Protein AF-A0A323UI68-F1 (afdb_mo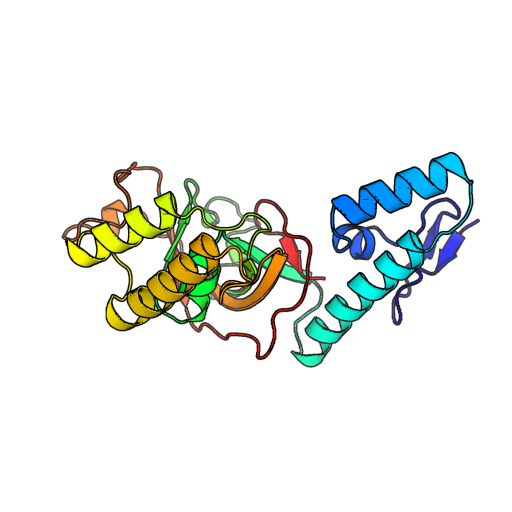nomer_lite)

pLDDT: mean 89.84, std 11.41, range [41.34, 98.44]

Organism: Rhodopseudomonas palustris (NCBI:txid1076)

Radius of gyration: 19.79 Å; chains: 1; bounding box: 48×35×57 Å

Sequence (228 aa):
MSHQCPIAGCSAAVPAEVFMCARHWRMVPKPLQAAVYESFRSTGRLSDNHREAVRVVEAAEAGRTALDLLAGMKALTIWQPWASLVMIGAKPYEFRRWRFADRPHLAKLIGQRIVVHAGARPARPAELLDILERIDQGESALDRAIARPFLEELLAARLRKETGPAPLAAALGTAVLGEPRNCLDLFVDTVADSTRIDEHMYAWPLTDVQAFPEPIPAAGAQGFWNFT

InterPro domains:
  IPR015947 PUA-like superfamily [SSF88697] (72-227)

Foldseek 3Di:
DWDFAPAPPGRDIGRPPDNHDPLLLQFQAPVLNVVQVVVCVVPVDGDPSSVVSNVLSNLLVVLCVVVVHDFFAKEDEDEPPVLVLVQQVQDFWDKDLAFQCVDVVRVVLAQPKHWYWYAQDQDDLVNLVVQLVCLVVQLEPTDSVRPNVQSVQSSVCVVVVHDGPGDHQWGFWMFRKHGKDQPCVVPVPGNYPDPDSPSRMIIIGTHPTGTDPDTRHGHDDPDMTTSD

Structure (mmCIF, N/CA/C/O backbone):
data_AF-A0A323UI68-F1
#
_entry.id   AF-A0A323UI68-F1
#
loop_
_atom_site.group_PDB
_atom_site.id
_atom_site.type_symbol
_atom_site.label_atom_id
_atom_site.label_alt_id
_atom_site.label_comp_id
_atom_site.label_asym_id
_atom_site.label_entity_id
_atom_site.label_seq_id
_atom_site.pdbx_PDB_ins_code
_atom_site.Cartn_x
_atom_site.Cartn_y
_atom_site.Cartn_z
_atom_site.occupancy
_atom_site.B_iso_or_equiv
_atom_site.auth_seq_id
_atom_site.auth_comp_id
_atom_site.auth_asym_id
_atom_site.auth_atom_id
_atom_site.pdbx_PDB_model_num
ATOM 1 N N . MET A 1 1 ? 11.515 -5.567 -35.904 1.00 79.50 1 MET A N 1
ATOM 2 C CA . MET A 1 1 ? 12.380 -6.457 -35.093 1.00 79.50 1 MET A CA 1
ATOM 3 C C . MET A 1 1 ? 11.870 -6.427 -33.658 1.00 79.50 1 MET A C 1
ATOM 5 O O . MET A 1 1 ? 11.258 -5.432 -33.291 1.00 79.50 1 MET A O 1
ATOM 9 N N . SER A 1 2 ? 12.060 -7.491 -32.880 1.00 92.12 2 SER A N 1
ATOM 10 C CA . SER A 1 2 ? 11.630 -7.587 -31.474 1.00 92.12 2 SER A CA 1
ATOM 11 C C . SER A 1 2 ? 12.799 -8.003 -30.586 1.00 92.12 2 SER A C 1
ATOM 13 O O . SER A 1 2 ? 13.708 -8.681 -31.063 1.00 92.12 2 SER A O 1
ATOM 15 N N . HIS A 1 3 ? 12.757 -7.647 -29.305 1.00 91.56 3 HIS A N 1
ATOM 16 C CA . HIS A 1 3 ? 13.701 -8.119 -28.292 1.00 91.56 3 HIS A CA 1
ATOM 17 C C . HIS A 1 3 ? 12.965 -8.738 -27.095 1.00 91.56 3 HIS A C 1
ATOM 19 O O . HIS A 1 3 ? 11.742 -8.669 -27.001 1.00 91.56 3 HIS A O 1
ATOM 25 N N . GLN A 1 4 ? 13.699 -9.390 -26.194 1.00 95.44 4 GLN A N 1
ATOM 26 C CA . GLN A 1 4 ? 13.143 -9.928 -24.949 1.00 95.44 4 GLN A CA 1
ATOM 27 C C . GLN A 1 4 ? 13.083 -8.842 -23.876 1.00 95.44 4 GLN A C 1
ATOM 29 O O . GLN A 1 4 ? 13.966 -7.986 -23.805 1.00 95.44 4 GLN A O 1
ATOM 34 N N . CYS A 1 5 ? 12.052 -8.874 -23.035 1.00 94.31 5 CYS A N 1
ATOM 35 C CA . CYS A 1 5 ? 11.949 -7.980 -21.887 1.00 94.31 5 CYS A CA 1
ATOM 36 C C . CYS A 1 5 ? 13.204 -8.092 -20.991 1.00 94.31 5 CYS A C 1
ATOM 38 O O . CYS A 1 5 ? 13.620 -9.207 -20.691 1.00 94.31 5 CYS A O 1
ATOM 40 N N . PRO A 1 6 ? 13.792 -6.969 -20.530 1.00 94.56 6 PRO A N 1
ATOM 41 C CA . PRO A 1 6 ? 15.067 -6.984 -19.804 1.00 94.56 6 PRO A CA 1
ATOM 42 C C . PRO A 1 6 ? 14.986 -7.510 -18.363 1.00 94.56 6 PRO A C 1
ATOM 44 O O . PRO A 1 6 ? 16.006 -7.558 -17.691 1.00 94.56 6 PRO A O 1
ATOM 47 N N . ILE A 1 7 ? 13.796 -7.860 -17.870 1.00 94.06 7 ILE A N 1
ATOM 48 C CA . ILE A 1 7 ? 13.599 -8.321 -16.491 1.00 94.06 7 ILE A CA 1
ATOM 49 C C . ILE A 1 7 ? 13.904 -9.812 -16.398 1.00 94.06 7 ILE A C 1
ATOM 51 O O . ILE A 1 7 ? 13.340 -10.604 -17.162 1.00 94.06 7 ILE A O 1
ATOM 55 N N . ALA A 1 8 ? 14.752 -10.194 -15.442 1.00 90.69 8 ALA A N 1
ATOM 56 C CA . ALA A 1 8 ? 15.111 -11.586 -15.201 1.00 90.69 8 ALA A CA 1
ATOM 57 C C . ALA A 1 8 ? 13.870 -12.495 -15.059 1.00 90.69 8 ALA A C 1
ATOM 59 O O . ALA A 1 8 ? 12.908 -12.174 -14.365 1.00 90.69 8 ALA A O 1
ATOM 60 N N . GLY A 1 9 ? 13.876 -13.638 -15.755 1.00 87.31 9 GLY A N 1
ATOM 61 C CA . GLY A 1 9 ? 12.764 -14.600 -15.751 1.00 87.31 9 GLY A CA 1
ATOM 62 C C . GLY A 1 9 ? 11.555 -14.216 -16.618 1.00 87.31 9 GLY A C 1
ATOM 63 O O . GLY A 1 9 ? 10.608 -14.994 -16.722 1.00 87.31 9 GLY A O 1
ATOM 64 N N . CYS A 1 10 ? 11.566 -13.055 -17.282 1.00 90.56 10 CYS A N 1
ATOM 65 C CA . CYS A 1 10 ? 10.519 -12.677 -18.227 1.00 90.56 10 CYS A CA 1
ATOM 66 C C . CYS A 1 10 ? 10.782 -13.229 -19.632 1.00 90.56 10 CYS A C 1
ATOM 68 O O . CYS A 1 10 ? 11.831 -12.977 -20.213 1.00 90.56 10 CYS A O 1
ATOM 70 N N . SER A 1 11 ? 9.788 -13.893 -20.225 1.00 92.50 11 SER A N 1
ATOM 71 C CA . SER A 1 11 ? 9.839 -14.402 -21.606 1.00 92.50 11 SER A CA 1
ATOM 72 C C . SER A 1 11 ? 9.043 -13.558 -22.613 1.00 92.50 11 SER A C 1
ATOM 74 O O . SER A 1 11 ? 8.774 -13.995 -23.733 1.00 92.50 11 SER A O 1
ATOM 76 N N . ALA A 1 12 ? 8.605 -12.358 -22.216 1.00 93.56 12 ALA A N 1
ATOM 77 C CA . ALA A 1 12 ? 7.795 -11.503 -23.074 1.00 93.56 12 ALA A CA 1
ATOM 78 C C . ALA A 1 12 ? 8.640 -10.895 -24.205 1.00 93.56 12 ALA A C 1
ATOM 80 O O . ALA A 1 12 ? 9.553 -10.106 -23.951 1.00 93.56 12 ALA A O 1
ATOM 81 N N . ALA A 1 13 ? 8.265 -11.193 -25.450 1.00 95.06 13 ALA A N 1
ATOM 82 C CA . ALA A 1 13 ? 8.787 -10.508 -26.625 1.00 95.06 13 ALA A CA 1
ATOM 83 C C . ALA A 1 13 ? 8.158 -9.110 -26.752 1.00 95.06 13 ALA A C 1
ATOM 85 O O . ALA A 1 13 ? 6.939 -8.955 -26.646 1.00 95.06 13 ALA A O 1
ATOM 86 N N . VAL A 1 14 ? 8.985 -8.095 -26.990 1.00 93.31 14 VAL A N 1
ATOM 87 C CA . VAL A 1 14 ? 8.578 -6.692 -27.133 1.00 93.31 14 VAL A CA 1
ATOM 88 C C . VAL A 1 14 ? 9.107 -6.096 -28.442 1.00 93.31 14 VAL A C 1
ATOM 90 O O . VAL A 1 14 ? 10.161 -6.528 -28.920 1.00 93.31 14 VAL A O 1
ATOM 93 N N . PRO A 1 15 ? 8.394 -5.139 -29.065 1.00 92.88 15 PRO A N 1
ATOM 94 C CA . PRO A 1 15 ? 8.897 -4.425 -30.242 1.00 92.88 15 PRO A CA 1
ATOM 95 C C . PRO A 1 15 ? 10.251 -3.749 -29.975 1.00 92.88 15 PRO A C 1
ATOM 97 O O . PRO A 1 15 ? 10.528 -3.363 -28.844 1.00 92.88 15 PRO A O 1
ATOM 100 N N . ALA A 1 16 ? 11.095 -3.595 -31.001 1.00 86.38 16 ALA A N 1
ATOM 101 C CA . ALA A 1 16 ? 12.449 -3.036 -30.868 1.00 86.38 16 ALA A CA 1
ATOM 102 C C . ALA A 1 16 ? 12.487 -1.625 -30.249 1.00 86.38 16 ALA A C 1
ATOM 104 O O . ALA A 1 16 ? 13.467 -1.248 -29.616 1.00 86.38 16 ALA A O 1
ATOM 105 N N . GLU A 1 17 ? 11.422 -0.854 -30.438 1.00 85.12 17 GLU A N 1
ATOM 106 C CA . GLU A 1 17 ? 11.227 0.502 -29.935 1.00 85.12 17 GLU A CA 1
ATOM 107 C C . GLU A 1 17 ? 10.634 0.562 -28.514 1.00 85.12 17 GLU A C 1
ATOM 109 O O . GLU A 1 17 ? 10.497 1.644 -27.942 1.00 85.12 17 GLU A O 1
ATOM 114 N N . VAL A 1 18 ? 10.274 -0.586 -27.931 1.00 88.06 18 VAL A N 1
ATOM 115 C CA . VAL A 1 18 ? 9.622 -0.687 -26.621 1.00 88.06 18 VAL A CA 1
ATOM 116 C C . VAL A 1 18 ? 10.579 -1.309 -25.612 1.00 88.06 18 VAL A C 1
ATOM 118 O O . VAL A 1 18 ? 10.797 -2.511 -25.615 1.00 88.06 18 VAL A O 1
ATOM 121 N N . PHE A 1 19 ? 11.074 -0.499 -24.674 1.00 90.88 19 PHE A N 1
ATOM 122 C CA . PHE A 1 19 ? 12.114 -0.907 -23.722 1.00 90.88 19 PHE A CA 1
ATOM 123 C C . PHE A 1 19 ? 11.799 -2.165 -22.885 1.00 90.88 19 PHE A C 1
ATOM 125 O O . PHE A 1 19 ? 12.683 -2.974 -22.618 1.00 90.88 19 PHE A O 1
ATOM 132 N N . MET A 1 20 ? 10.560 -2.340 -22.420 1.00 93.06 20 MET A N 1
ATOM 133 C CA . MET A 1 20 ? 10.159 -3.514 -21.637 1.00 93.06 20 MET A CA 1
ATOM 134 C C . MET A 1 20 ? 8.665 -3.794 -21.785 1.00 93.06 20 MET A C 1
ATOM 136 O O . MET A 1 20 ? 7.905 -2.952 -22.263 1.00 93.06 20 MET A O 1
ATOM 140 N N . CYS A 1 21 ? 8.216 -4.978 -21.360 1.00 93.06 21 CYS A N 1
ATOM 141 C CA . CYS A 1 21 ? 6.817 -5.356 -21.521 1.00 93.06 21 CYS A CA 1
ATOM 142 C C . CYS A 1 21 ? 5.895 -4.451 -20.690 1.00 93.06 21 CYS A C 1
ATOM 144 O O . CYS A 1 21 ? 6.268 -3.927 -19.639 1.00 93.06 21 CYS A O 1
ATOM 146 N N . ALA A 1 22 ? 4.645 -4.299 -21.133 1.00 90.25 22 ALA A N 1
ATOM 147 C CA . ALA A 1 22 ? 3.692 -3.407 -20.477 1.00 90.25 22 ALA A CA 1
ATOM 148 C C . ALA A 1 22 ? 3.408 -3.790 -19.010 1.00 90.25 22 ALA A C 1
ATOM 150 O O . ALA A 1 22 ? 2.970 -2.942 -18.234 1.00 90.25 22 ALA A O 1
ATOM 151 N N . ARG A 1 23 ? 3.609 -5.058 -18.622 1.00 88.06 23 ARG A N 1
ATOM 152 C CA . ARG A 1 23 ? 3.497 -5.511 -17.227 1.00 88.06 23 ARG A CA 1
ATOM 153 C C . ARG A 1 23 ? 4.561 -4.831 -16.364 1.00 88.06 23 ARG A C 1
ATOM 155 O O . ARG A 1 23 ? 4.214 -4.030 -15.506 1.00 88.06 23 ARG A O 1
ATOM 162 N N . HIS A 1 24 ? 5.831 -5.056 -16.686 1.00 91.00 24 HIS A N 1
ATOM 163 C CA . HIS A 1 24 ? 6.964 -4.489 -15.957 1.00 91.00 24 HIS A CA 1
ATOM 164 C C . HIS A 1 24 ? 7.029 -2.968 -16.048 1.00 91.00 24 HIS A C 1
ATOM 166 O O . HIS A 1 24 ? 7.309 -2.299 -15.059 1.00 91.00 24 HIS A O 1
ATOM 172 N N . TRP A 1 25 ? 6.653 -2.391 -17.191 1.00 91.44 25 TRP A N 1
ATOM 173 C CA . TRP A 1 25 ? 6.628 -0.937 -17.327 1.00 91.44 25 TRP A CA 1
ATOM 174 C C . TRP A 1 25 ? 5.671 -0.256 -16.336 1.00 91.44 25 TRP A C 1
ATOM 176 O O . TRP A 1 25 ? 5.932 0.854 -15.876 1.00 91.44 25 TRP A O 1
ATOM 186 N N . ARG A 1 26 ? 4.560 -0.910 -15.968 1.00 87.06 26 ARG A N 1
ATOM 187 C CA . ARG A 1 26 ? 3.601 -0.362 -14.992 1.00 87.06 26 ARG A CA 1
ATOM 188 C C . ARG A 1 26 ? 4.137 -0.355 -13.563 1.00 87.06 26 ARG A C 1
ATOM 190 O O . ARG A 1 26 ? 3.651 0.447 -12.773 1.00 87.06 26 ARG A O 1
ATOM 197 N N . MET A 1 27 ? 5.125 -1.190 -13.255 1.00 87.44 27 MET A N 1
ATOM 198 C CA . MET A 1 27 ? 5.752 -1.266 -11.933 1.00 87.44 27 MET A CA 1
ATOM 199 C C . MET A 1 27 ? 6.772 -0.142 -11.713 1.00 87.44 27 MET A C 1
ATOM 201 O O . MET A 1 27 ? 7.020 0.252 -10.576 1.00 87.44 27 MET A O 1
ATOM 205 N N . VAL A 1 28 ? 7.325 0.417 -12.795 1.00 88.56 28 VAL A N 1
ATOM 206 C CA . VAL A 1 28 ? 8.278 1.532 -12.738 1.00 88.56 28 VAL A CA 1
ATOM 207 C C . VAL A 1 28 ? 7.584 2.786 -12.172 1.00 88.56 28 VAL A C 1
ATOM 209 O O . VAL A 1 28 ? 6.552 3.195 -12.709 1.00 88.56 28 VAL A O 1
ATOM 212 N N . PRO A 1 29 ? 8.124 3.457 -11.135 1.00 87.19 29 PRO A N 1
ATOM 213 C CA . PRO A 1 29 ? 7.551 4.690 -10.591 1.00 87.19 29 PRO A CA 1
ATOM 214 C C . PRO A 1 29 ? 7.404 5.798 -11.641 1.00 87.19 29 PRO A C 1
ATOM 216 O O . PRO A 1 29 ? 8.280 5.989 -12.480 1.00 87.19 29 PRO A O 1
ATOM 219 N N . LYS A 1 30 ? 6.322 6.588 -11.580 1.00 87.00 30 LYS A N 1
ATOM 220 C CA . LYS A 1 30 ? 6.030 7.636 -12.582 1.00 87.00 30 LYS A CA 1
ATOM 221 C C . LYS A 1 30 ? 7.154 8.661 -12.805 1.00 87.00 30 LYS A C 1
ATOM 223 O O . LYS A 1 30 ? 7.414 8.953 -13.972 1.00 87.00 30 LYS A O 1
ATOM 228 N N . PRO A 1 31 ? 7.848 9.172 -11.767 1.00 88.62 31 PRO A N 1
ATOM 229 C CA . PRO A 1 31 ? 8.995 10.056 -11.977 1.00 88.62 31 PRO A CA 1
ATOM 230 C C . PRO A 1 31 ? 10.116 9.379 -12.775 1.00 88.62 31 PRO A C 1
ATOM 232 O O . PRO A 1 31 ? 10.679 9.980 -13.684 1.00 88.62 31 PRO A O 1
ATOM 235 N N . LEU A 1 32 ? 10.376 8.097 -12.501 1.00 91.00 32 LEU A N 1
ATOM 236 C CA . LEU A 1 32 ? 11.380 7.318 -13.219 1.00 91.00 32 LEU A CA 1
ATOM 237 C C . LEU A 1 32 ? 10.937 7.003 -14.655 1.00 91.00 32 LEU A C 1
ATOM 239 O O . LEU A 1 32 ? 11.744 7.120 -15.569 1.00 91.00 32 LEU A O 1
ATOM 243 N N . GLN A 1 33 ? 9.650 6.707 -14.888 1.00 91.50 33 GLN A N 1
ATOM 244 C CA . GLN A 1 33 ? 9.102 6.588 -16.248 1.00 91.50 33 GLN A CA 1
ATOM 245 C C . GLN A 1 33 ? 9.356 7.868 -17.060 1.00 91.50 33 GLN A C 1
ATOM 247 O O . GLN A 1 33 ? 9.806 7.794 -18.202 1.00 91.50 33 GLN A O 1
ATOM 252 N N . ALA A 1 34 ? 9.086 9.040 -16.473 1.00 91.31 34 ALA A N 1
ATOM 253 C CA . ALA A 1 34 ? 9.308 10.329 -17.126 1.00 91.31 34 ALA A CA 1
ATOM 254 C C . ALA A 1 34 ? 10.795 10.562 -17.441 1.00 91.31 34 ALA A C 1
ATOM 256 O O . ALA A 1 34 ? 11.122 10.912 -18.575 1.00 91.31 34 ALA A O 1
ATOM 257 N N . ALA A 1 35 ? 11.685 10.282 -16.485 1.00 92.19 35 ALA A N 1
ATOM 258 C CA . ALA A 1 35 ? 13.131 10.421 -16.651 1.00 92.19 35 ALA A CA 1
ATOM 259 C C . ALA A 1 35 ? 13.705 9.461 -17.712 1.00 92.19 35 ALA A C 1
ATOM 261 O O . ALA A 1 35 ? 14.589 9.829 -18.491 1.00 92.19 35 ALA A O 1
ATOM 262 N N . VAL A 1 36 ? 13.183 8.231 -17.793 1.00 91.56 36 VAL A N 1
ATOM 263 C CA . VAL A 1 36 ? 13.503 7.278 -18.868 1.00 91.56 36 VAL A CA 1
ATOM 264 C C . VAL A 1 36 ? 13.108 7.870 -20.223 1.00 91.56 36 VAL A C 1
ATOM 266 O O . VAL A 1 36 ? 13.970 8.002 -21.094 1.00 91.56 36 VAL A O 1
ATOM 269 N N . TYR A 1 37 ? 11.853 8.308 -20.382 1.00 89.94 37 TYR A N 1
ATOM 270 C CA . TYR A 1 37 ? 11.364 8.891 -21.637 1.00 89.94 37 TYR A CA 1
ATOM 271 C C . TYR A 1 37 ? 12.107 10.159 -22.053 1.00 89.94 37 TYR A C 1
ATOM 273 O O . TYR A 1 37 ? 12.321 10.387 -23.241 1.00 89.94 37 TYR A O 1
ATOM 281 N N . GLU A 1 38 ? 12.456 11.022 -21.106 1.00 89.94 38 GLU A N 1
ATOM 282 C CA . GLU A 1 38 ? 13.233 12.229 -21.371 1.00 89.94 38 GLU A CA 1
ATOM 283 C C . GLU A 1 38 ? 14.639 11.888 -21.869 1.00 89.94 38 GLU A C 1
ATOM 285 O O . GLU A 1 38 ? 15.026 12.340 -22.946 1.00 89.94 38 GLU A O 1
ATOM 290 N N . SER A 1 39 ? 15.361 11.020 -21.150 1.00 88.62 39 SER A N 1
ATOM 291 C CA . SER A 1 39 ? 16.719 10.612 -21.532 1.00 88.62 39 SER A CA 1
ATOM 292 C C . SER A 1 39 ? 16.771 9.903 -22.888 1.00 88.62 39 SER A C 1
ATOM 294 O O . SER A 1 39 ? 17.686 10.134 -23.680 1.00 88.62 39 SER A O 1
ATOM 296 N N . PHE A 1 40 ? 15.771 9.071 -23.191 1.00 86.25 40 PHE A N 1
ATOM 297 C CA . PHE A 1 40 ? 15.706 8.371 -24.468 1.00 86.25 40 PHE A CA 1
ATOM 298 C C . PHE A 1 40 ? 15.378 9.327 -25.619 1.00 86.25 40 PHE A C 1
ATOM 300 O O . PHE A 1 40 ? 16.023 9.263 -26.660 1.00 86.25 40 PHE A O 1
ATOM 307 N N . ARG A 1 41 ? 14.430 10.259 -25.436 1.00 84.44 41 ARG A N 1
ATOM 308 C CA . ARG A 1 41 ? 14.087 11.255 -26.469 1.00 84.44 41 ARG A CA 1
ATOM 309 C C . ARG A 1 41 ? 15.247 12.189 -26.805 1.00 84.44 41 ARG A C 1
ATOM 311 O O . ARG A 1 41 ? 15.358 12.596 -27.954 1.00 84.44 41 ARG A O 1
ATOM 318 N N . SER A 1 42 ? 16.086 12.536 -25.830 1.00 81.00 42 SER A N 1
ATOM 319 C CA . SER A 1 42 ? 17.219 13.440 -26.052 1.00 81.00 42 SER A CA 1
ATOM 320 C C . SER A 1 42 ? 18.434 12.750 -26.674 1.00 81.00 42 SER A C 1
ATOM 322 O O . SER A 1 42 ? 19.128 13.362 -27.480 1.00 81.00 42 SER A O 1
ATOM 324 N N . THR A 1 43 ? 18.700 11.488 -26.321 1.00 81.19 43 THR A N 1
ATOM 325 C CA . THR A 1 43 ? 19.946 10.798 -26.711 1.00 81.19 43 THR A CA 1
ATOM 326 C C . THR A 1 43 ? 19.760 9.670 -27.724 1.00 81.19 43 THR A C 1
ATOM 328 O O . THR A 1 43 ? 20.735 9.242 -28.341 1.00 81.19 43 THR A O 1
ATOM 331 N N . GLY A 1 44 ? 18.542 9.140 -27.865 1.00 79.50 44 GLY A N 1
ATOM 332 C CA . GLY A 1 44 ? 18.254 7.917 -28.617 1.00 79.50 44 GLY A CA 1
ATOM 333 C C . GLY A 1 44 ? 18.908 6.657 -28.036 1.00 79.50 44 GLY A C 1
ATOM 334 O O . GLY A 1 44 ? 18.995 5.644 -28.727 1.00 79.50 44 GLY A O 1
ATOM 335 N N . ARG A 1 45 ? 19.425 6.711 -26.799 1.00 83.56 45 ARG A N 1
ATOM 336 C CA . ARG A 1 45 ? 20.209 5.636 -26.173 1.00 83.56 45 ARG A CA 1
ATOM 337 C C . ARG A 1 45 ? 19.639 5.240 -24.815 1.00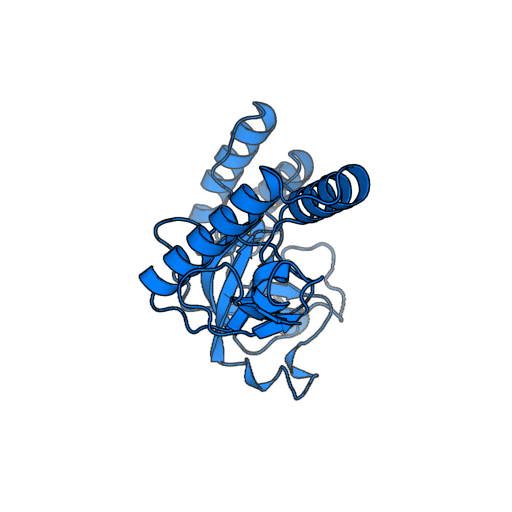 83.56 45 ARG A C 1
ATOM 339 O O . ARG A 1 45 ? 19.025 6.044 -24.114 1.00 83.56 45 ARG A O 1
ATOM 346 N N . LEU A 1 46 ? 19.882 3.985 -24.435 1.00 87.25 46 LEU A N 1
ATOM 347 C CA . LEU A 1 46 ? 19.643 3.521 -23.069 1.00 87.25 46 LEU A CA 1
ATOM 348 C C . LEU A 1 46 ? 20.547 4.293 -22.100 1.00 87.25 46 LEU A C 1
ATOM 350 O O . LEU A 1 46 ? 21.691 4.618 -22.417 1.00 87.25 46 LEU A O 1
ATOM 354 N N . SER A 1 47 ? 20.021 4.571 -20.914 1.00 89.31 47 SER A N 1
ATOM 355 C CA . SER A 1 47 ? 20.632 5.443 -19.909 1.00 89.31 47 SER A CA 1
ATOM 356 C C . SER A 1 47 ? 20.619 4.790 -18.528 1.00 89.31 47 SER A C 1
ATOM 358 O O . SER A 1 47 ? 20.046 3.718 -18.331 1.00 89.31 47 SER A O 1
ATOM 360 N N . ASP A 1 48 ? 21.211 5.454 -17.544 1.00 92.06 48 ASP A N 1
ATOM 361 C CA . ASP A 1 48 ? 21.203 5.020 -16.144 1.00 92.06 48 ASP A CA 1
ATOM 362 C C . ASP A 1 48 ? 19.773 4.873 -15.602 1.00 92.06 48 ASP A C 1
ATOM 364 O O . ASP A 1 48 ? 19.488 3.929 -14.870 1.00 92.06 48 ASP A O 1
ATOM 368 N N . ASN A 1 49 ? 18.839 5.704 -16.080 1.00 92.44 49 ASN A N 1
ATOM 369 C CA . ASN A 1 49 ? 17.417 5.600 -15.748 1.00 92.44 49 ASN A CA 1
ATOM 370 C C . ASN A 1 49 ? 16.801 4.270 -16.211 1.00 92.44 49 ASN A C 1
ATOM 372 O O . ASN A 1 49 ? 15.908 3.741 -15.555 1.00 92.44 49 ASN A O 1
ATOM 376 N N . HIS A 1 50 ? 17.270 3.709 -17.331 1.00 93.06 50 HIS A N 1
ATOM 377 C CA . HIS A 1 50 ? 16.803 2.408 -17.816 1.00 93.06 50 HIS A CA 1
ATOM 378 C C . HIS A 1 50 ? 17.299 1.276 -16.910 1.00 93.06 50 HIS A C 1
ATOM 380 O O . HIS A 1 50 ? 16.533 0.369 -16.591 1.00 93.06 50 HIS A O 1
ATOM 386 N N . ARG A 1 51 ? 18.558 1.351 -16.457 1.00 93.31 51 ARG A N 1
ATOM 387 C CA . ARG A 1 51 ? 19.121 0.382 -15.502 1.00 93.31 51 ARG A CA 1
ATOM 388 C C . ARG A 1 51 ? 18.412 0.459 -14.154 1.00 93.31 51 ARG A C 1
ATOM 390 O O . ARG A 1 51 ? 18.063 -0.574 -13.596 1.00 93.31 51 ARG A O 1
ATOM 397 N N . GLU A 1 52 ? 18.125 1.668 -13.680 1.00 93.69 52 GLU A N 1
ATOM 398 C CA . GLU A 1 52 ? 17.361 1.864 -12.449 1.00 93.69 52 GLU A CA 1
ATOM 399 C C . GLU A 1 52 ? 15.926 1.337 -12.577 1.00 93.69 52 GLU A C 1
ATOM 401 O O . GLU A 1 52 ? 15.420 0.697 -11.659 1.00 93.69 52 GLU A O 1
ATOM 406 N N . ALA A 1 53 ? 15.280 1.520 -13.734 1.00 92.50 53 ALA A N 1
ATOM 407 C CA . ALA A 1 53 ? 13.959 0.950 -13.982 1.00 92.50 53 ALA A CA 1
ATOM 408 C C . ALA A 1 53 ? 13.973 -0.586 -13.918 1.00 92.50 53 ALA A C 1
ATOM 410 O O . ALA A 1 53 ? 13.069 -1.164 -13.321 1.00 92.50 53 ALA A O 1
ATOM 411 N N . VAL A 1 54 ? 14.999 -1.241 -14.474 1.00 94.25 54 VAL A N 1
ATOM 412 C CA . VAL A 1 54 ? 15.181 -2.699 -14.347 1.00 94.25 54 VAL A CA 1
ATOM 413 C C . VAL A 1 54 ? 15.373 -3.090 -12.883 1.00 94.25 54 VAL A C 1
ATOM 415 O O . VAL A 1 54 ? 14.617 -3.916 -12.384 1.00 94.25 54 VAL A O 1
ATOM 418 N N . ARG A 1 55 ? 16.293 -2.429 -12.168 1.00 93.12 55 ARG A N 1
ATOM 419 C CA . ARG A 1 55 ? 16.591 -2.710 -10.755 1.00 93.12 55 ARG A CA 1
ATOM 420 C C . ARG A 1 55 ? 15.348 -2.624 -9.865 1.00 93.12 55 ARG A C 1
ATOM 422 O O . ARG A 1 55 ? 15.141 -3.480 -9.010 1.00 93.12 55 ARG A O 1
ATOM 429 N N . VAL A 1 56 ? 14.518 -1.596 -10.056 1.00 89.94 56 VAL A N 1
ATOM 430 C CA . VAL A 1 56 ? 13.279 -1.406 -9.283 1.00 89.94 56 VAL A CA 1
ATOM 431 C C . VAL A 1 56 ? 12.277 -2.526 -9.552 1.00 89.94 56 VAL A C 1
ATOM 433 O O . VAL A 1 56 ? 11.662 -3.034 -8.617 1.00 89.94 56 VAL A O 1
ATOM 436 N N . VAL A 1 57 ? 12.120 -2.926 -10.815 1.00 91.19 57 VAL A N 1
ATOM 437 C CA . VAL A 1 57 ? 11.207 -4.014 -11.178 1.00 91.19 57 VAL A CA 1
ATOM 438 C C . VAL A 1 57 ? 11.705 -5.352 -10.638 1.00 91.19 57 VAL A C 1
ATOM 440 O O . VAL A 1 57 ? 10.919 -6.099 -10.066 1.00 91.19 57 VAL A O 1
ATOM 443 N N . GLU A 1 58 ? 13.000 -5.641 -10.760 1.00 92.12 58 GLU A N 1
ATOM 444 C CA . GLU A 1 58 ? 13.595 -6.874 -10.237 1.00 92.12 58 GLU A CA 1
ATOM 445 C C . GLU A 1 58 ? 13.477 -6.965 -8.715 1.00 92.12 58 GLU A C 1
ATOM 447 O O . GLU A 1 58 ? 13.146 -8.027 -8.198 1.00 92.12 58 GLU A O 1
ATOM 452 N N . ALA A 1 59 ? 13.664 -5.856 -7.993 1.00 87.69 59 ALA A N 1
ATOM 453 C CA . ALA A 1 59 ? 13.454 -5.819 -6.548 1.00 87.69 59 ALA A CA 1
ATOM 454 C C . ALA A 1 59 ? 11.995 -6.129 -6.164 1.00 87.69 59 ALA A C 1
ATOM 456 O O . ALA A 1 59 ? 11.751 -6.877 -5.216 1.00 87.69 59 ALA A O 1
ATOM 457 N N . ALA A 1 60 ? 11.026 -5.593 -6.911 1.00 86.81 60 ALA A N 1
ATOM 458 C CA . ALA A 1 60 ? 9.609 -5.864 -6.683 1.00 86.81 60 ALA A CA 1
ATOM 459 C C . ALA A 1 60 ? 9.238 -7.329 -6.984 1.00 86.81 60 ALA A C 1
ATOM 461 O O . ALA A 1 60 ? 8.589 -7.981 -6.166 1.00 86.81 60 ALA A O 1
ATOM 462 N N . GLU A 1 61 ? 9.702 -7.869 -8.115 1.00 89.12 61 GLU A N 1
ATOM 463 C CA . GLU A 1 61 ? 9.496 -9.271 -8.508 1.00 89.12 61 GLU A CA 1
ATOM 464 C C . GLU A 1 61 ? 10.168 -10.244 -7.521 1.00 89.12 61 GLU A C 1
ATOM 466 O O . GLU A 1 61 ? 9.587 -11.276 -7.166 1.00 89.12 61 GLU A O 1
ATOM 471 N N . ALA A 1 62 ? 11.363 -9.905 -7.024 1.00 87.25 62 ALA A N 1
ATOM 472 C CA . ALA A 1 62 ? 12.070 -10.681 -6.009 1.00 87.25 62 ALA A CA 1
ATOM 473 C C . ALA A 1 62 ? 11.303 -10.697 -4.682 1.00 87.25 62 ALA A C 1
ATOM 475 O O . ALA A 1 62 ? 11.077 -11.772 -4.132 1.00 87.25 62 ALA A O 1
ATOM 476 N N . GLY A 1 63 ? 10.836 -9.537 -4.204 1.00 85.88 63 GLY A N 1
ATOM 477 C CA . GLY A 1 63 ? 10.016 -9.449 -2.992 1.00 85.88 63 GLY A CA 1
ATOM 478 C C . GLY A 1 63 ? 8.707 -10.232 -3.117 1.00 85.88 63 GLY A C 1
ATOM 479 O O . GLY A 1 63 ? 8.337 -10.977 -2.214 1.00 85.88 63 GLY A O 1
ATOM 480 N N . ARG A 1 64 ? 8.035 -10.132 -4.272 1.00 87.69 64 ARG A N 1
ATOM 481 C CA . ARG A 1 64 ? 6.816 -10.898 -4.568 1.00 87.69 64 ARG A CA 1
ATOM 482 C C . ARG A 1 64 ? 7.073 -12.406 -4.514 1.00 87.69 64 ARG A C 1
ATOM 484 O O . ARG A 1 64 ? 6.284 -13.139 -3.926 1.00 87.69 64 ARG A O 1
ATOM 491 N N . THR A 1 65 ? 8.166 -12.853 -5.128 1.00 86.50 65 THR A N 1
ATOM 492 C CA . THR A 1 65 ? 8.540 -14.273 -5.197 1.00 86.50 65 THR A CA 1
ATOM 493 C C . THR A 1 65 ? 8.969 -14.812 -3.834 1.00 86.50 65 THR A C 1
ATOM 495 O O . THR A 1 65 ? 8.560 -15.904 -3.471 1.00 86.50 65 THR A O 1
ATOM 498 N N . ALA A 1 66 ? 9.722 -14.037 -3.050 1.00 86.25 66 ALA A N 1
ATOM 499 C CA . ALA A 1 66 ? 10.159 -14.423 -1.707 1.00 86.25 66 ALA A CA 1
ATOM 500 C C . ALA A 1 66 ? 8.998 -14.631 -0.719 1.00 86.25 66 ALA A C 1
ATOM 502 O O . ALA A 1 66 ? 9.161 -15.322 0.282 1.00 86.25 66 ALA A O 1
ATOM 503 N N . LEU A 1 67 ? 7.840 -14.027 -0.995 1.00 87.56 67 LEU A N 1
ATOM 504 C CA . LEU A 1 67 ? 6.618 -14.155 -0.199 1.00 87.56 67 LEU A CA 1
ATOM 505 C C . LEU A 1 67 ? 5.572 -15.076 -0.849 1.00 87.56 67 LEU A C 1
ATOM 507 O O . LEU A 1 67 ? 4.407 -15.034 -0.458 1.00 87.56 67 LEU A O 1
ATOM 511 N N . ASP A 1 68 ? 5.960 -15.854 -1.869 1.00 88.38 68 ASP A N 1
ATOM 512 C CA . ASP A 1 68 ? 5.090 -16.773 -2.619 1.00 88.38 68 ASP A CA 1
ATOM 513 C C . ASP A 1 68 ? 3.783 -16.125 -3.124 1.00 88.38 68 ASP A C 1
ATOM 515 O O . ASP A 1 68 ? 2.739 -16.767 -3.284 1.00 88.38 68 ASP A O 1
ATOM 519 N N . LEU A 1 69 ? 3.822 -14.820 -3.411 1.00 87.50 69 LEU A N 1
ATOM 520 C CA . LEU A 1 69 ? 2.656 -14.085 -3.886 1.00 87.50 69 LEU A CA 1
ATOM 521 C C . LEU A 1 69 ? 2.409 -14.400 -5.361 1.00 87.50 69 LEU A C 1
ATOM 523 O O . LEU A 1 69 ? 3.281 -14.222 -6.220 1.00 87.50 69 LEU A O 1
ATOM 527 N N . LEU A 1 70 ? 1.177 -14.802 -5.675 1.00 84.94 70 LEU A N 1
ATOM 528 C CA . LEU A 1 70 ? 0.761 -15.088 -7.045 1.00 84.94 70 LEU A CA 1
ATOM 529 C C . LEU A 1 70 ? 0.982 -13.871 -7.950 1.00 84.94 70 LEU A C 1
ATOM 531 O O . LEU A 1 70 ? 0.531 -12.761 -7.655 1.00 84.94 70 LEU A O 1
ATOM 535 N N . ALA A 1 71 ? 1.630 -14.091 -9.095 1.00 79.25 71 ALA A N 1
ATOM 536 C CA . ALA A 1 71 ? 1.756 -13.063 -10.116 1.00 79.25 71 ALA A CA 1
ATOM 537 C C . ALA A 1 71 ? 0.359 -12.614 -10.571 1.00 79.25 71 ALA A C 1
ATOM 539 O O . ALA A 1 71 ? -0.462 -13.418 -11.014 1.00 79.25 71 ALA A O 1
ATOM 540 N N . GLY A 1 72 ? 0.085 -11.317 -10.468 1.00 83.75 72 GLY A N 1
ATOM 541 C CA . GLY A 1 72 ? -1.213 -10.747 -10.802 1.00 83.75 72 GLY A CA 1
ATOM 542 C C . GLY A 1 72 ? -2.266 -10.834 -9.694 1.00 83.75 72 GLY A C 1
ATOM 543 O O . GLY A 1 72 ? -3.435 -10.558 -9.979 1.00 83.75 72 GLY A O 1
ATOM 544 N N . MET A 1 73 ? -1.879 -11.166 -8.453 1.00 92.88 73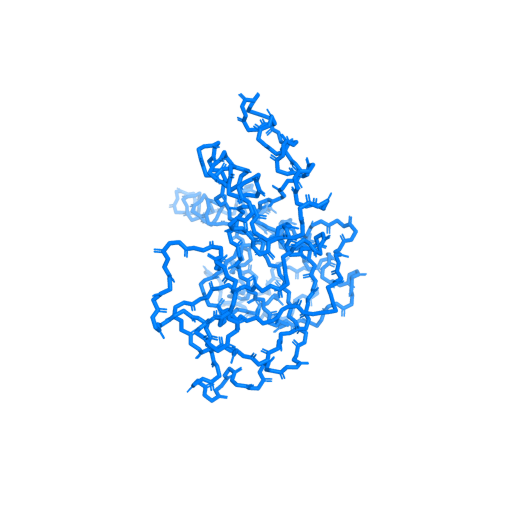 MET A N 1
ATOM 545 C CA . MET A 1 73 ? -2.748 -11.032 -7.279 1.00 92.88 73 MET A CA 1
ATOM 546 C C . MET A 1 73 ? -3.345 -9.623 -7.228 1.00 92.88 73 MET A C 1
ATOM 548 O O . MET A 1 73 ? -2.681 -8.640 -7.559 1.00 92.88 73 MET A O 1
ATOM 552 N N . LYS A 1 74 ? -4.619 -9.493 -6.849 1.00 95.94 74 LYS A N 1
ATOM 553 C CA . LYS A 1 74 ? -5.234 -8.166 -6.784 1.00 95.94 74 LYS A CA 1
ATOM 554 C C . LYS A 1 74 ? -4.631 -7.342 -5.659 1.00 95.94 74 LYS A C 1
ATOM 556 O O . LYS A 1 74 ? -4.424 -7.846 -4.564 1.00 95.94 74 LYS A O 1
ATOM 561 N N . ALA A 1 75 ? -4.406 -6.067 -5.939 1.00 96.69 75 ALA A N 1
ATOM 562 C CA . ALA A 1 75 ? -3.956 -5.070 -4.987 1.00 96.69 75 ALA A CA 1
ATOM 563 C C . ALA A 1 75 ? -4.942 -3.908 -4.902 1.00 96.69 75 ALA A C 1
ATOM 565 O O . ALA A 1 75 ? -5.617 -3.571 -5.883 1.00 96.69 75 ALA A O 1
ATOM 566 N N . LEU A 1 76 ? -4.979 -3.277 -3.731 1.00 97.69 76 LEU A N 1
ATOM 567 C CA . LEU A 1 76 ? -5.706 -2.041 -3.481 1.00 97.69 76 LEU A CA 1
ATOM 568 C C . LEU A 1 76 ? -4.754 -0.996 -2.896 1.00 97.69 76 LEU A C 1
ATOM 570 O O . LEU A 1 76 ? -4.126 -1.222 -1.863 1.00 97.69 76 LEU A O 1
ATOM 574 N N . THR A 1 77 ? -4.675 0.166 -3.546 1.00 97.25 77 THR A N 1
ATOM 575 C CA . THR A 1 77 ? -3.919 1.305 -3.016 1.00 97.25 77 THR A CA 1
ATOM 576 C C . THR A 1 77 ? -4.770 2.088 -2.014 1.00 97.25 77 THR A C 1
ATOM 578 O O . THR A 1 77 ? -5.826 2.635 -2.359 1.00 97.25 77 THR A O 1
ATOM 581 N N . ILE A 1 78 ? -4.274 2.174 -0.783 1.00 96.75 78 ILE A N 1
ATOM 582 C CA . ILE A 1 78 ? -4.851 2.889 0.358 1.00 96.75 78 ILE A CA 1
ATOM 583 C C . ILE A 1 78 ? -3.916 4.052 0.724 1.00 96.75 78 ILE A C 1
ATOM 585 O O . ILE A 1 78 ? -2.692 3.960 0.616 1.00 96.75 78 ILE A O 1
ATOM 589 N N . TRP A 1 79 ? -4.484 5.202 1.087 1.00 95.69 79 TRP A N 1
ATOM 590 C CA . TRP A 1 79 ? -3.697 6.385 1.452 1.00 95.69 79 TRP A CA 1
ATOM 591 C C . TRP A 1 79 ? -3.132 6.259 2.865 1.00 95.69 79 TRP A C 1
ATOM 593 O O . TRP A 1 79 ? -3.762 5.654 3.728 1.00 95.69 79 TRP A O 1
ATOM 603 N N . GLN A 1 80 ? -1.975 6.871 3.123 1.00 96.50 80 GLN A N 1
ATOM 604 C CA . GLN A 1 80 ? -1.468 6.970 4.491 1.00 96.50 80 GLN A CA 1
ATOM 605 C C . GLN A 1 80 ? -2.266 7.997 5.316 1.00 96.50 80 GLN A C 1
ATOM 607 O O . GLN A 1 80 ? -2.751 8.977 4.740 1.00 96.50 80 GLN A O 1
ATOM 612 N N . PRO A 1 81 ? -2.415 7.791 6.641 1.00 97.56 81 PRO A N 1
ATOM 613 C CA . PRO A 1 81 ? -1.834 6.705 7.458 1.00 97.56 81 PRO A CA 1
ATOM 614 C C . PRO A 1 81 ? -2.625 5.380 7.420 1.00 97.56 81 PRO A C 1
ATOM 616 O O . PRO A 1 81 ? -2.236 4.394 8.041 1.00 97.56 81 PRO A O 1
ATOM 619 N N . TRP A 1 82 ? -3.755 5.351 6.713 1.00 97.75 82 TRP A N 1
ATOM 620 C CA . TRP A 1 82 ? -4.733 4.266 6.778 1.00 97.75 82 TRP A CA 1
ATOM 621 C C . TRP A 1 82 ? -4.186 2.911 6.332 1.00 97.75 82 TRP A C 1
ATOM 623 O O . TRP A 1 82 ? -4.526 1.907 6.945 1.00 97.75 82 TRP A O 1
ATOM 633 N N . ALA A 1 83 ? -3.320 2.873 5.314 1.00 98.12 83 ALA A N 1
ATOM 634 C CA . ALA A 1 83 ? -2.702 1.628 4.856 1.00 98.12 83 ALA A CA 1
ATOM 635 C C . ALA A 1 83 ? -1.914 0.945 5.985 1.00 98.12 83 ALA A C 1
ATOM 637 O O . ALA A 1 83 ? -2.113 -0.240 6.243 1.00 98.12 83 ALA A O 1
ATOM 638 N N . SER A 1 84 ? -1.074 1.703 6.696 1.00 98.38 84 SER A N 1
ATOM 639 C CA . SER A 1 84 ? -0.331 1.182 7.844 1.00 98.38 84 SER A CA 1
ATOM 640 C C . SER A 1 84 ? -1.249 0.833 9.015 1.00 98.38 84 SER A C 1
ATOM 642 O O . SER A 1 84 ? -1.057 -0.213 9.625 1.00 98.38 84 SER A O 1
ATOM 644 N N . LEU A 1 85 ? -2.289 1.633 9.283 1.00 98.31 85 LEU A N 1
ATOM 645 C CA . LEU A 1 85 ? -3.271 1.327 10.333 1.00 98.31 85 LEU A CA 1
ATOM 646 C C . LEU A 1 85 ? -4.007 -0.002 10.090 1.00 98.31 85 LEU A C 1
ATOM 648 O O . LEU A 1 85 ? -4.292 -0.717 11.047 1.00 98.31 85 LEU A O 1
ATOM 652 N N . VAL A 1 86 ? -4.290 -0.359 8.832 1.00 98.12 86 VAL A N 1
ATOM 653 C CA . VAL A 1 86 ? -4.826 -1.690 8.493 1.00 98.12 86 VAL A CA 1
ATOM 654 C C . VAL A 1 86 ? -3.796 -2.768 8.830 1.00 98.12 86 VAL A C 1
ATOM 656 O O . VAL A 1 86 ? -4.137 -3.743 9.489 1.00 98.12 86 VAL A O 1
ATOM 659 N N . MET A 1 87 ? -2.539 -2.593 8.409 1.00 98.38 87 MET A N 1
ATOM 660 C CA . MET A 1 87 ? -1.484 -3.605 8.580 1.00 98.38 87 MET A CA 1
ATOM 661 C C . MET A 1 87 ? -1.122 -3.886 10.035 1.00 98.38 87 MET A C 1
ATOM 663 O O . MET A 1 87 ? -0.803 -5.024 10.361 1.00 98.38 87 MET A O 1
ATOM 667 N N . ILE A 1 88 ? -1.211 -2.885 10.911 1.00 97.81 88 ILE A N 1
ATOM 668 C CA . ILE A 1 88 ? -0.993 -3.072 12.353 1.00 97.81 88 ILE A CA 1
ATOM 669 C C . ILE A 1 88 ? -2.258 -3.541 13.093 1.00 97.81 88 ILE A C 1
ATOM 671 O O . ILE A 1 88 ? -2.236 -3.669 14.310 1.00 97.81 88 ILE A O 1
ATOM 675 N N . GLY A 1 89 ? -3.371 -3.768 12.386 1.00 96.94 89 GLY A N 1
ATOM 676 C CA . GLY A 1 89 ? -4.628 -4.253 12.968 1.00 96.94 89 GLY A CA 1
ATOM 677 C C . GLY A 1 89 ? -5.496 -3.182 13.636 1.00 96.94 89 GLY A C 1
ATOM 678 O O . GLY A 1 89 ? -6.561 -3.501 14.152 1.00 96.94 89 GLY A O 1
ATOM 679 N N . ALA A 1 90 ? -5.101 -1.908 13.589 1.00 96.81 90 ALA A N 1
ATOM 680 C CA . ALA A 1 90 ? -5.854 -0.817 14.206 1.00 96.81 90 ALA A CA 1
ATOM 681 C C . ALA A 1 90 ? -7.105 -0.400 13.414 1.00 96.81 90 ALA A C 1
ATOM 683 O O . ALA A 1 90 ? -7.996 0.255 13.955 1.00 96.81 90 ALA A O 1
ATOM 684 N N . LYS A 1 91 ? -7.162 -0.736 12.117 1.00 94.94 91 LYS A N 1
ATOM 685 C CA . LYS A 1 91 ? -8.245 -0.358 11.203 1.00 94.94 91 LYS A CA 1
ATOM 686 C C . LYS A 1 91 ? -8.840 -1.582 10.492 1.00 94.94 91 LYS A C 1
ATOM 688 O O . LYS A 1 91 ? -8.273 -2.026 9.496 1.00 94.94 91 LYS A O 1
ATOM 693 N N . PRO A 1 92 ? -10.017 -2.075 10.913 1.00 92.81 92 PRO A N 1
ATOM 694 C CA . PRO A 1 92 ? -10.620 -3.281 10.331 1.00 92.81 92 PRO A CA 1
ATOM 695 C C . PRO A 1 92 ? -11.340 -3.053 8.990 1.00 92.81 92 PRO A C 1
ATOM 697 O O . PRO A 1 92 ? -11.658 -4.010 8.285 1.00 92.81 92 PRO A O 1
ATOM 700 N N . TYR A 1 93 ? -11.615 -1.797 8.621 1.00 93.69 93 TYR A N 1
ATOM 701 C CA . TYR A 1 93 ? -12.383 -1.458 7.419 1.00 93.69 93 TYR A CA 1
ATOM 702 C C . TYR A 1 93 ? -11.678 -0.428 6.547 1.00 93.69 93 TYR A C 1
ATOM 704 O O . TYR A 1 93 ? -11.221 0.606 7.041 1.00 93.69 93 TYR A O 1
ATOM 712 N N . GLU A 1 94 ? -11.702 -0.650 5.236 1.00 93.25 94 GLU A N 1
ATOM 713 C CA . GLU A 1 94 ? -11.424 0.376 4.232 1.00 93.25 94 GLU A CA 1
ATOM 714 C C . GLU A 1 94 ? -12.733 1.032 3.778 1.00 93.25 94 GLU A C 1
ATOM 716 O O . GLU A 1 94 ? -13.679 0.343 3.407 1.00 93.25 94 GLU A O 1
ATOM 721 N N . PHE A 1 95 ? -12.803 2.364 3.780 1.00 91.50 95 PHE A N 1
ATOM 722 C CA . PHE A 1 95 ? -14.032 3.087 3.431 1.00 91.50 95 PHE A CA 1
ATOM 723 C C . PHE A 1 95 ? -13.973 3.645 2.012 1.00 91.50 95 PHE A C 1
ATOM 725 O O . PHE A 1 95 ? -13.042 4.368 1.648 1.00 91.50 95 PHE A O 1
ATOM 732 N N . ARG A 1 96 ? -14.990 3.347 1.197 1.00 90.75 96 ARG A N 1
ATOM 733 C CA . ARG A 1 96 ? -15.087 3.822 -0.192 1.00 90.75 96 ARG A CA 1
ATOM 734 C C . ARG A 1 96 ? -16.501 4.280 -0.524 1.00 90.75 96 ARG A C 1
ATOM 736 O O . ARG A 1 96 ? -17.478 3.724 -0.046 1.00 90.75 96 ARG A O 1
ATOM 743 N N . ARG A 1 97 ? -16.604 5.264 -1.422 1.00 89.75 97 ARG A N 1
ATOM 744 C CA . ARG A 1 97 ? -17.881 5.825 -1.914 1.00 89.75 97 ARG A CA 1
ATOM 745 C C . ARG A 1 97 ? -18.587 4.964 -2.974 1.00 89.75 97 ARG A C 1
ATOM 747 O O . ARG A 1 97 ? -19.437 5.440 -3.713 1.00 89.75 97 ARG A O 1
ATOM 754 N N . TRP A 1 98 ? -18.143 3.724 -3.146 1.00 90.19 98 TRP A N 1
ATOM 755 C CA . TRP A 1 98 ? -18.702 2.791 -4.114 1.00 90.19 98 TRP A CA 1
ATOM 756 C C . TRP A 1 98 ? -18.603 1.375 -3.559 1.00 90.19 98 TRP A C 1
ATOM 758 O O . TRP A 1 98 ? -17.663 1.048 -2.830 1.00 90.19 98 TRP A O 1
ATOM 768 N N . ARG A 1 99 ? -19.564 0.528 -3.922 1.00 93.06 99 ARG A N 1
ATOM 769 C CA . ARG A 1 99 ? -19.598 -0.881 -3.544 1.00 93.06 99 ARG A CA 1
ATOM 770 C C . ARG A 1 99 ? -18.998 -1.710 -4.668 1.00 93.06 99 ARG A C 1
ATOM 772 O O . ARG A 1 99 ? -19.556 -1.806 -5.757 1.00 93.06 99 ARG A O 1
ATOM 779 N N . PHE A 1 100 ? -17.831 -2.312 -4.430 1.00 93.75 100 PHE A N 1
ATOM 780 C CA . PHE A 1 100 ? -17.160 -3.061 -5.497 1.00 93.75 100 PHE A CA 1
ATOM 781 C C . PHE A 1 100 ? -17.945 -4.288 -5.958 1.00 93.75 100 PHE A C 1
ATOM 783 O O . PHE A 1 100 ? -17.850 -4.664 -7.125 1.00 93.75 100 PHE A O 1
ATOM 790 N N . ALA A 1 101 ? -18.744 -4.865 -5.062 1.00 94.88 101 ALA A N 1
ATOM 791 C CA . ALA A 1 101 ? -19.578 -6.025 -5.330 1.00 94.88 101 ALA A CA 1
ATOM 792 C C . ALA A 1 101 ? -20.695 -5.759 -6.357 1.00 94.88 101 ALA A C 1
ATOM 794 O O . ALA A 1 101 ? -21.184 -6.705 -6.963 1.00 94.88 101 ALA A O 1
ATOM 795 N N . ASP A 1 102 ? -21.037 -4.495 -6.635 1.00 94.50 102 ASP A N 1
ATOM 796 C CA . ASP A 1 102 ? -22.009 -4.142 -7.683 1.00 94.50 102 ASP A CA 1
ATOM 797 C C . ASP A 1 102 ? -21.456 -4.396 -9.094 1.00 94.50 102 ASP A C 1
ATOM 799 O O . ASP A 1 102 ? -22.193 -4.416 -10.078 1.00 94.50 102 ASP A O 1
ATOM 803 N N . ARG A 1 103 ? -20.137 -4.589 -9.221 1.00 94.19 103 ARG A N 1
ATOM 804 C CA . ARG A 1 103 ? -19.477 -4.896 -10.491 1.00 94.19 103 ARG A CA 1
ATOM 805 C C . ARG A 1 103 ? -19.213 -6.403 -10.568 1.00 94.19 103 ARG A C 1
ATOM 807 O O . ARG A 1 103 ? -18.351 -6.883 -9.828 1.00 94.19 103 ARG A O 1
ATOM 814 N N . PRO A 1 104 ? -19.824 -7.153 -11.509 1.00 92.38 104 PRO A N 1
ATOM 815 C CA . PRO A 1 104 ? -19.695 -8.616 -11.560 1.00 92.38 104 PRO A CA 1
ATOM 816 C C . PRO A 1 104 ? -18.246 -9.127 -11.601 1.00 92.38 104 PRO A C 1
ATOM 818 O O . PRO A 1 104 ? -17.897 -10.108 -10.952 1.00 92.38 104 PRO A O 1
ATOM 821 N N . HIS A 1 105 ? -17.360 -8.422 -12.311 1.00 92.06 105 HIS A N 1
ATOM 822 C CA . HIS A 1 105 ? -15.947 -8.794 -12.417 1.00 92.06 105 HIS A CA 1
ATOM 823 C C . HIS A 1 105 ? -15.133 -8.560 -11.129 1.00 92.06 105 HIS A C 1
ATOM 825 O O . HIS A 1 105 ? -14.028 -9.094 -11.023 1.00 92.06 105 HIS A O 1
ATOM 831 N N . LEU A 1 106 ? -15.648 -7.779 -10.172 1.00 95.69 106 LEU A N 1
ATOM 832 C CA . LEU A 1 106 ? -15.030 -7.527 -8.864 1.00 95.69 106 LEU A CA 1
ATOM 833 C C . LEU A 1 106 ? -15.748 -8.240 -7.719 1.00 95.69 106 LEU A C 1
ATOM 835 O O . LEU A 1 106 ? -15.110 -8.498 -6.707 1.00 95.69 106 LEU A O 1
ATOM 839 N N . ALA A 1 107 ? -17.027 -8.593 -7.865 1.00 96.12 107 ALA A N 1
ATOM 840 C CA . ALA A 1 107 ? -17.785 -9.324 -6.846 1.00 96.12 107 ALA A CA 1
ATOM 841 C C . ALA A 1 107 ? -17.082 -10.622 -6.413 1.00 96.12 107 ALA A C 1
ATOM 843 O O . ALA A 1 107 ? -17.046 -10.953 -5.233 1.00 96.12 107 ALA A O 1
ATOM 844 N N . LYS A 1 108 ? -16.404 -11.291 -7.352 1.00 95.75 108 LYS A N 1
ATOM 845 C CA . LYS A 1 108 ? -15.566 -12.470 -7.085 1.00 95.75 108 LYS A CA 1
ATOM 846 C C . LYS A 1 108 ? -14.364 -12.229 -6.159 1.00 95.75 108 LYS A C 1
ATOM 848 O O . LYS A 1 108 ? -13.673 -13.187 -5.843 1.00 95.75 108 LYS A O 1
ATOM 853 N N . LEU A 1 109 ? -14.061 -10.979 -5.793 1.00 96.69 109 LEU A N 1
ATOM 854 C CA . LEU A 1 109 ? -13.010 -10.643 -4.826 1.00 96.69 109 LEU A CA 1
ATOM 855 C C . LEU A 1 109 ? -13.481 -10.763 -3.374 1.00 96.69 109 LEU A C 1
ATOM 857 O O . LEU A 1 109 ? -12.641 -10.731 -2.481 1.00 96.69 109 LEU A O 1
ATOM 861 N N . ILE A 1 110 ? -14.784 -10.926 -3.127 1.00 97.94 110 ILE A N 1
ATOM 862 C CA . ILE A 1 110 ? -15.291 -11.245 -1.788 1.00 97.94 110 ILE A CA 1
ATOM 863 C C . ILE A 1 110 ? -14.677 -12.576 -1.334 1.00 97.94 110 ILE A C 1
ATOM 865 O O . ILE A 1 110 ? -14.691 -13.567 -2.065 1.00 97.94 110 ILE A O 1
ATOM 869 N N . GLY A 1 111 ? -14.105 -12.579 -0.134 1.00 97.69 111 GLY A N 1
ATOM 870 C CA . GLY A 1 111 ? -13.385 -13.709 0.447 1.00 97.69 111 GLY A CA 1
ATOM 871 C C . GLY A 1 111 ? -12.002 -13.958 -0.160 1.00 97.69 111 GLY A C 1
ATOM 872 O O . GLY A 1 111 ? -11.317 -14.882 0.271 1.00 97.69 111 GLY A O 1
ATOM 873 N N . GLN A 1 112 ? -11.562 -13.165 -1.142 1.00 97.31 112 GLN A N 1
ATOM 874 C CA . GLN A 1 112 ? -10.238 -13.324 -1.741 1.00 97.31 112 GLN A CA 1
ATOM 875 C C . GLN A 1 112 ? -9.192 -12.523 -0.974 1.00 97.31 112 GLN A C 1
ATOM 877 O O . GLN A 1 112 ? -9.439 -11.403 -0.518 1.00 97.31 112 GLN A O 1
ATOM 882 N N . ARG A 1 113 ? -7.984 -13.083 -0.890 1.00 97.56 113 ARG A N 1
ATOM 883 C CA . ARG A 1 113 ? -6.813 -12.362 -0.400 1.00 97.56 113 ARG A CA 1
ATOM 884 C C . ARG A 1 113 ? -6.349 -11.350 -1.446 1.00 97.56 113 ARG A C 1
ATOM 886 O O . ARG A 1 113 ? -6.215 -11.678 -2.626 1.00 97.56 113 ARG A O 1
ATOM 893 N N . ILE A 1 114 ? -6.085 -10.131 -0.999 1.00 97.75 114 ILE A N 1
ATOM 894 C CA . ILE A 1 114 ? -5.542 -9.041 -1.806 1.00 97.75 114 ILE A CA 1
ATOM 895 C C . ILE A 1 114 ? -4.304 -8.451 -1.136 1.00 97.75 114 ILE A C 1
ATOM 897 O O . ILE A 1 114 ? -4.142 -8.533 0.080 1.00 97.75 114 ILE A O 1
ATOM 901 N N . VAL A 1 115 ? -3.456 -7.812 -1.930 1.00 97.94 115 VAL A N 1
ATOM 902 C CA . VAL A 1 115 ? -2.338 -7.001 -1.451 1.00 97.94 115 VAL A CA 1
ATOM 903 C C . VAL A 1 115 ? -2.846 -5.624 -1.020 1.00 97.94 115 VAL A C 1
ATOM 905 O O . VAL A 1 115 ? -3.584 -4.959 -1.756 1.00 97.94 115 VAL A O 1
ATOM 908 N N . VAL A 1 116 ? -2.413 -5.164 0.152 1.00 98.31 116 VAL A N 1
ATOM 909 C CA . VAL A 1 116 ? -2.620 -3.787 0.611 1.00 98.31 116 VAL A CA 1
ATOM 910 C C . VAL A 1 116 ? -1.386 -2.963 0.264 1.00 98.31 116 VAL A C 1
ATOM 912 O O . VAL A 1 116 ? -0.269 -3.253 0.693 1.00 98.31 116 VAL A O 1
ATOM 915 N N . HIS A 1 117 ? -1.592 -1.924 -0.540 1.00 98.00 117 HIS A N 1
ATOM 916 C CA . HIS A 1 117 ? -0.539 -1.036 -1.021 1.00 98.00 117 HIS A CA 1
ATOM 917 C C . HIS A 1 117 ? -0.694 0.367 -0.437 1.00 98.00 117 HIS A C 1
ATOM 919 O O . HIS A 1 117 ? -1.786 0.933 -0.454 1.00 98.00 117 HIS A O 1
ATOM 925 N N . ALA A 1 118 ? 0.400 0.949 0.049 1.00 97.81 118 ALA A N 1
ATOM 926 C CA . ALA A 1 118 ? 0.450 2.325 0.515 1.00 97.81 118 ALA A CA 1
ATOM 927 C C . ALA A 1 118 ? 0.691 3.300 -0.641 1.00 97.81 118 ALA A C 1
ATOM 929 O O . ALA A 1 118 ? 1.679 3.211 -1.375 1.00 97.81 118 ALA A O 1
ATOM 930 N N . GLY A 1 119 ? -0.188 4.293 -0.771 1.00 95.44 119 GLY A N 1
ATOM 931 C CA . GLY A 1 119 ? -0.037 5.369 -1.747 1.00 95.44 119 GLY A CA 1
ATOM 932 C C . GLY A 1 119 ? 1.255 6.181 -1.568 1.00 95.44 119 GLY A C 1
ATOM 933 O O . GLY A 1 119 ? 1.872 6.200 -0.509 1.00 95.44 119 GLY A O 1
ATOM 934 N N . ALA A 1 120 ? 1.656 6.904 -2.616 1.00 93.38 120 ALA A N 1
ATOM 935 C CA . ALA A 1 120 ? 2.879 7.718 -2.610 1.00 93.38 120 ALA A CA 1
ATOM 936 C C . ALA A 1 120 ? 2.749 9.045 -1.834 1.00 93.38 120 ALA A C 1
ATOM 938 O O . ALA A 1 120 ? 3.740 9.733 -1.604 1.00 93.38 120 ALA A O 1
ATOM 939 N N . ARG A 1 121 ? 1.523 9.443 -1.468 1.00 92.62 121 ARG A N 1
ATOM 940 C CA . ARG A 1 121 ? 1.258 10.705 -0.776 1.00 92.62 121 ARG A CA 1
ATOM 941 C C . ARG A 1 121 ? 1.451 10.518 0.737 1.00 92.62 121 ARG A C 1
ATOM 943 O O . ARG A 1 121 ? 0.686 9.755 1.327 1.00 92.62 121 ARG A O 1
ATOM 950 N N . PRO A 1 122 ? 2.380 11.247 1.381 1.00 94.06 122 PRO A N 1
ATOM 951 C CA . PRO A 1 122 ? 2.500 11.222 2.832 1.00 94.06 122 PRO A CA 1
ATOM 952 C C . PRO A 1 122 ? 1.297 11.887 3.510 1.00 94.06 122 PRO A C 1
ATOM 954 O O . PRO A 1 122 ? 0.732 12.858 2.990 1.00 94.06 122 PRO A O 1
ATOM 957 N N . ALA A 1 123 ? 0.958 11.408 4.707 1.00 94.81 123 ALA A N 1
ATOM 958 C CA . ALA A 1 123 ? -0.017 12.061 5.574 1.00 94.81 123 ALA A CA 1
ATOM 959 C C . ALA A 1 123 ? 0.467 13.468 5.970 1.00 94.81 123 ALA A C 1
ATOM 961 O O . ALA A 1 123 ? 1.657 13.689 6.247 1.00 94.81 123 ALA A O 1
ATOM 962 N N . ARG A 1 124 ? -0.446 14.446 5.970 1.00 95.50 124 ARG A N 1
ATOM 963 C CA . ARG A 1 124 ? -0.131 15.803 6.443 1.00 95.50 124 ARG A CA 1
ATOM 964 C C . ARG A 1 124 ? -0.232 15.855 7.972 1.00 95.50 124 ARG A C 1
ATOM 966 O O . ARG A 1 124 ? -1.157 15.254 8.504 1.00 95.50 124 ARG A O 1
ATOM 973 N N . PRO A 1 125 ? 0.614 16.632 8.676 1.00 97.06 125 PRO A N 1
ATOM 974 C CA . PRO A 1 125 ? 0.502 16.801 10.128 1.00 97.06 125 PRO A CA 1
ATOM 975 C C . PRO A 1 125 ? -0.908 17.179 10.602 1.00 97.06 125 PRO A C 1
ATOM 977 O O . PRO A 1 125 ? -1.403 16.587 11.548 1.00 97.06 125 PRO A O 1
ATOM 980 N N . ALA A 1 126 ? -1.589 18.085 9.892 1.00 96.62 126 ALA A N 1
ATOM 981 C CA . ALA A 1 126 ? -2.967 18.464 10.211 1.00 96.62 126 ALA A CA 1
ATOM 982 C C . ALA A 1 126 ? -3.967 17.296 10.094 1.00 96.62 126 ALA A C 1
ATOM 984 O O . ALA A 1 126 ? -4.876 17.202 10.903 1.00 96.62 126 ALA A O 1
ATOM 985 N N . GLU A 1 127 ? -3.784 16.390 9.124 1.00 95.00 127 GLU A N 1
ATOM 986 C CA . GLU A 1 127 ? -4.631 15.191 8.994 1.00 95.00 127 GLU A CA 1
ATOM 987 C C . GLU A 1 127 ? -4.372 14.204 10.140 1.00 95.00 127 GLU A C 1
ATOM 989 O O . GLU A 1 127 ? -5.288 13.532 10.585 1.00 95.00 127 GLU A O 1
ATOM 994 N N . LEU A 1 128 ? -3.131 14.112 10.628 1.00 97.19 128 LEU A N 1
ATOM 995 C CA . LEU A 1 128 ? -2.786 13.242 11.755 1.00 97.19 128 LEU A CA 1
ATOM 996 C C . LEU A 1 128 ? -3.321 13.787 13.083 1.00 97.19 128 LEU A C 1
ATOM 998 O O . LEU A 1 128 ? -3.826 13.014 13.889 1.00 97.19 128 LEU A O 1
ATOM 1002 N N . LEU A 1 129 ? -3.223 15.103 13.290 1.00 97.50 129 LEU A N 1
ATOM 1003 C CA . LEU A 1 129 ? -3.786 15.785 14.457 1.00 97.50 129 LEU A CA 1
ATOM 1004 C C . LEU A 1 129 ? -5.306 15.607 14.528 1.00 97.50 129 LEU A C 1
ATOM 1006 O O . LEU A 1 129 ? -5.806 15.243 15.583 1.00 97.50 129 LEU A O 1
ATOM 1010 N N . ASP A 1 130 ? -6.004 15.774 13.401 1.00 95.62 130 ASP A N 1
ATOM 1011 C CA . ASP A 1 130 ? -7.448 15.523 13.298 1.00 95.62 130 A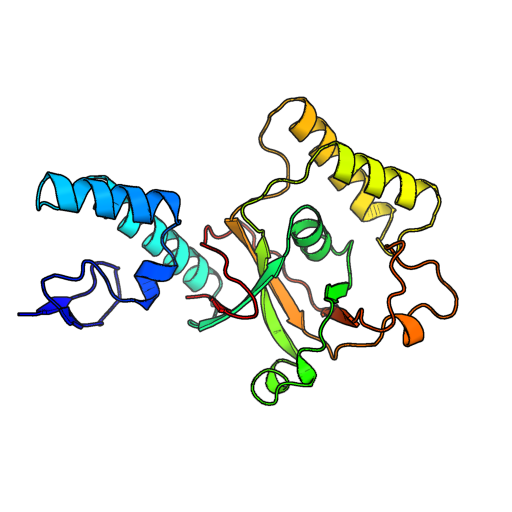SP A CA 1
ATOM 1012 C C . ASP A 1 130 ? -7.803 14.080 13.695 1.00 95.62 130 ASP A C 1
ATOM 1014 O O . ASP A 1 130 ? -8.687 13.859 14.514 1.00 95.62 130 ASP A O 1
ATOM 1018 N N . ILE A 1 131 ? -7.067 13.078 13.199 1.00 94.62 131 ILE A N 1
ATOM 1019 C CA . ILE A 1 131 ? -7.312 11.677 13.583 1.00 94.62 131 ILE A CA 1
ATOM 1020 C C . ILE A 1 131 ? -7.088 11.464 15.090 1.00 94.62 131 ILE A C 1
ATOM 1022 O O . ILE A 1 131 ? -7.891 10.794 15.736 1.00 94.62 131 ILE A O 1
ATOM 1026 N N . LEU A 1 132 ? -6.011 12.016 15.657 1.00 96.75 132 LEU A N 1
ATOM 1027 C CA . LEU A 1 132 ? -5.697 11.877 17.084 1.00 96.75 132 LEU A CA 1
ATOM 1028 C C . LEU A 1 132 ? -6.767 12.518 17.977 1.00 96.75 132 LEU A C 1
ATOM 1030 O O . LEU A 1 132 ? -7.202 11.890 18.940 1.00 96.75 132 LEU A O 1
ATOM 1034 N N . GLU A 1 133 ? -7.223 13.723 17.635 1.00 95.75 133 GLU A N 1
ATOM 1035 C CA . GLU A 1 133 ? -8.283 14.422 18.368 1.00 95.75 133 GLU A CA 1
ATOM 1036 C C . GLU A 1 133 ? -9.569 13.590 18.411 1.00 95.75 133 GLU A C 1
ATOM 1038 O O . GLU A 1 133 ? -10.170 13.410 19.470 1.00 95.75 133 GLU A O 1
ATOM 1043 N N . ARG A 1 134 ? -9.937 12.984 17.282 1.00 90.19 134 ARG A N 1
ATOM 1044 C CA . ARG A 1 134 ? -11.137 12.149 17.172 1.00 90.19 134 ARG A CA 1
ATOM 1045 C C . ARG A 1 134 ? -11.031 10.844 17.953 1.00 90.19 134 ARG A C 1
ATOM 1047 O O . ARG A 1 134 ? -12.010 10.412 18.558 1.00 90.19 134 ARG A O 1
ATOM 1054 N N . ILE A 1 135 ? -9.843 10.233 17.998 1.00 91.25 135 ILE A N 1
ATOM 1055 C CA . ILE A 1 135 ? -9.566 9.096 18.890 1.00 91.25 135 ILE A CA 1
ATOM 1056 C C . ILE A 1 135 ? -9.764 9.506 20.355 1.00 91.25 135 ILE A C 1
ATOM 1058 O O . ILE A 1 135 ? -10.366 8.758 21.128 1.00 91.25 135 ILE A O 1
ATOM 1062 N N . ASP A 1 136 ? -9.263 10.677 20.751 1.00 91.19 136 ASP A N 1
ATOM 1063 C CA . ASP A 1 136 ? -9.348 11.146 22.135 1.00 91.19 136 ASP A CA 1
ATOM 1064 C C . ASP A 1 136 ? -10.788 11.517 22.539 1.00 91.19 136 ASP A C 1
ATOM 1066 O O . ASP A 1 136 ? -11.173 11.268 23.683 1.00 91.19 136 ASP A O 1
ATOM 1070 N N . GLN A 1 137 ? -11.598 12.013 21.597 1.00 90.69 137 GLN A N 1
ATOM 1071 C CA . GLN A 1 137 ? -13.032 12.293 21.767 1.00 90.69 137 GLN A CA 1
ATOM 1072 C C . GLN A 1 137 ? -13.922 11.037 21.711 1.00 90.69 137 GLN A C 1
ATOM 1074 O O . GLN A 1 137 ? -15.106 11.110 22.032 1.00 90.69 137 GLN A O 1
ATOM 1079 N N . GLY A 1 138 ? -13.374 9.877 21.332 1.00 85.62 138 GLY A N 1
ATOM 1080 C CA . GLY A 1 138 ? -14.150 8.643 21.163 1.00 85.62 138 GLY A CA 1
ATOM 1081 C C . GLY A 1 138 ? -15.018 8.623 19.899 1.00 85.62 138 GLY A C 1
ATOM 1082 O O . GLY A 1 138 ? -15.922 7.801 19.790 1.00 85.62 138 GLY A O 1
ATOM 1083 N N . GLU A 1 139 ? -14.733 9.496 18.933 1.00 83.38 139 GLU A N 1
ATOM 1084 C CA . GLU A 1 139 ? -15.438 9.615 17.646 1.00 83.38 139 GLU A CA 1
ATOM 1085 C C . GLU A 1 139 ? -14.752 8.821 16.521 1.00 83.38 139 GLU A C 1
ATOM 1087 O O . GLU A 1 139 ? -14.916 9.114 15.329 1.00 83.38 139 GLU A O 1
ATOM 1092 N N . SER A 1 140 ? -13.930 7.843 16.910 1.00 84.31 140 SER A N 1
ATOM 1093 C CA . SER A 1 140 ? -13.150 7.010 16.009 1.00 84.31 140 SER A CA 1
ATOM 1094 C C . SER A 1 140 ? -13.466 5.530 16.177 1.00 84.31 140 SER A C 1
ATOM 1096 O O . SER A 1 140 ? -13.622 5.026 17.285 1.00 84.31 140 SER A O 1
ATOM 1098 N N . ALA A 1 141 ? -13.525 4.824 15.048 1.00 84.50 141 ALA A N 1
ATOM 1099 C CA . ALA A 1 141 ? -13.692 3.378 14.967 1.00 84.50 141 ALA A CA 1
ATOM 1100 C C . ALA A 1 141 ? -12.341 2.634 14.934 1.00 84.50 141 ALA A C 1
ATOM 1102 O O . ALA A 1 141 ? -12.307 1.430 14.669 1.00 84.50 141 ALA A O 1
ATOM 1103 N N . LEU A 1 142 ? -11.225 3.344 15.125 1.00 91.06 142 LEU A N 1
ATOM 1104 C CA . LEU A 1 142 ? -9.900 2.748 15.256 1.00 91.06 142 LEU A CA 1
ATOM 1105 C C . LEU A 1 142 ? -9.721 2.120 16.639 1.00 91.06 142 LEU A C 1
ATOM 1107 O O . LEU A 1 142 ? -10.221 2.633 17.640 1.00 91.06 142 LEU A O 1
ATOM 1111 N N . ASP A 1 143 ? -8.914 1.063 16.714 1.00 93.88 143 ASP A N 1
ATOM 1112 C CA . ASP A 1 143 ? -8.404 0.602 18.004 1.00 93.88 143 ASP A CA 1
ATOM 1113 C C . ASP A 1 143 ? -7.455 1.666 18.574 1.00 93.88 143 ASP A C 1
ATOM 1115 O O . ASP A 1 143 ? -6.331 1.840 18.095 1.00 93.88 143 ASP A O 1
ATOM 1119 N N . ARG A 1 144 ? -7.911 2.392 19.601 1.00 94.19 144 ARG A N 1
ATOM 1120 C CA . ARG A 1 144 ? -7.147 3.467 20.249 1.00 94.19 144 ARG A CA 1
ATOM 1121 C C . ARG A 1 144 ? -5.796 2.992 20.779 1.00 94.19 144 ARG A C 1
ATOM 1123 O O . ARG A 1 144 ? -4.824 3.740 20.669 1.00 94.19 144 ARG A O 1
ATOM 1130 N N . ALA A 1 145 ? -5.733 1.797 21.364 1.00 96.50 145 ALA A N 1
ATOM 1131 C CA . ALA A 1 145 ? -4.519 1.293 22.000 1.00 96.50 145 ALA A CA 1
ATOM 1132 C C . ALA A 1 145 ? -3.417 1.013 20.968 1.00 96.50 145 ALA A C 1
ATOM 1134 O O . ALA A 1 145 ? -2.239 1.199 21.265 1.00 96.50 145 ALA A O 1
ATOM 1135 N N . ILE A 1 146 ? -3.805 0.629 19.749 1.00 97.38 146 ILE A N 1
ATOM 1136 C CA . ILE A 1 146 ? -2.878 0.325 18.654 1.00 97.38 146 ILE A CA 1
ATOM 1137 C C . ILE A 1 146 ? -2.613 1.561 17.777 1.00 97.38 146 ILE A C 1
ATOM 1139 O O . ILE A 1 146 ? -1.467 1.849 17.431 1.00 97.38 146 ILE A O 1
ATOM 1143 N N . ALA A 1 147 ? -3.655 2.313 17.409 1.00 97.25 147 ALA A N 1
ATOM 1144 C CA . ALA A 1 147 ? -3.550 3.432 16.471 1.00 97.25 147 ALA A CA 1
ATOM 1145 C C . ALA A 1 147 ? -2.765 4.614 17.042 1.00 97.25 147 ALA A C 1
ATOM 1147 O O . ALA A 1 147 ? -1.953 5.216 16.337 1.00 97.25 147 ALA A O 1
ATOM 1148 N N . ARG A 1 148 ? -3.029 4.976 18.303 1.00 97.62 148 ARG A N 1
ATOM 1149 C CA . ARG A 1 148 ? -2.534 6.226 18.890 1.00 97.62 148 ARG A CA 1
ATOM 1150 C C . ARG A 1 148 ? -0.999 6.281 18.949 1.00 97.62 148 ARG A C 1
ATOM 1152 O O . ARG A 1 148 ? -0.466 7.250 18.410 1.00 97.62 148 ARG A O 1
ATOM 1159 N N . PRO A 1 149 ? -0.274 5.261 19.460 1.00 98.38 149 PRO A N 1
ATOM 1160 C CA . PRO A 1 149 ? 1.192 5.289 19.479 1.00 98.38 149 PRO A CA 1
ATOM 1161 C C . PRO A 1 149 ? 1.807 5.436 18.079 1.00 98.38 149 PRO A C 1
ATOM 1163 O O . PRO A 1 149 ? 2.708 6.247 17.875 1.00 98.38 149 PRO A O 1
ATOM 1166 N N . PHE A 1 150 ? 1.270 4.711 17.090 1.00 98.38 150 PHE A N 1
ATOM 1167 C CA . PHE A 1 150 ? 1.730 4.788 15.701 1.00 98.38 150 PHE A CA 1
ATOM 1168 C C . PHE A 1 150 ? 1.526 6.186 15.099 1.00 98.38 150 PHE A C 1
ATOM 1170 O O . PHE A 1 150 ? 2.403 6.723 14.420 1.00 98.38 150 PHE A O 1
ATOM 1177 N N . LEU A 1 151 ? 0.358 6.790 15.335 1.00 98.31 151 LEU A N 1
ATOM 1178 C CA . LEU A 1 151 ? 0.022 8.117 14.821 1.00 98.31 151 LEU A CA 1
ATOM 1179 C C . LEU A 1 151 ? 0.865 9.220 15.468 1.00 98.31 151 LEU A C 1
ATOM 1181 O O . LEU A 1 151 ? 1.283 10.139 14.764 1.00 98.31 151 LEU A O 1
ATOM 1185 N N . GLU A 1 152 ? 1.141 9.124 16.770 1.00 98.31 152 GLU A N 1
ATOM 1186 C CA . GLU A 1 152 ? 2.019 10.056 17.488 1.00 98.31 152 GLU A CA 1
ATOM 1187 C C . GLU A 1 152 ? 3.455 9.993 16.953 1.00 98.31 152 GLU A C 1
ATOM 1189 O O . GLU A 1 152 ? 4.044 11.032 16.640 1.00 98.31 152 GLU A O 1
ATOM 1194 N N . GLU A 1 153 ? 3.998 8.786 16.768 1.00 98.44 153 GLU A N 1
ATOM 1195 C CA . GLU A 1 153 ? 5.324 8.588 16.179 1.00 98.44 153 GLU A CA 1
ATOM 1196 C C . GLU A 1 153 ? 5.389 9.144 14.751 1.00 98.44 153 GLU A C 1
ATOM 1198 O O . GLU A 1 153 ? 6.300 9.905 14.403 1.00 98.44 153 GLU A O 1
ATOM 1203 N N . LEU A 1 154 ? 4.385 8.822 13.928 1.00 98.31 154 LEU A N 1
ATOM 1204 C CA . LEU A 1 154 ? 4.294 9.323 12.565 1.00 98.31 154 LEU A CA 1
ATOM 1205 C C . LEU A 1 154 ? 4.205 10.850 12.534 1.00 98.31 154 LEU A C 1
ATOM 1207 O O . LEU A 1 154 ? 4.925 11.481 11.761 1.00 98.31 154 LEU A O 1
ATOM 1211 N N . LEU A 1 155 ? 3.366 11.461 13.370 1.00 98.44 155 LEU A N 1
ATOM 1212 C CA . LEU A 1 155 ? 3.245 12.914 13.467 1.00 98.44 155 LEU A CA 1
ATOM 1213 C C . LEU A 1 155 ? 4.583 13.552 13.846 1.00 98.44 155 LEU A C 1
ATOM 1215 O O . LEU A 1 155 ? 5.018 14.498 13.185 1.00 98.44 155 LEU A O 1
ATOM 1219 N N . ALA A 1 156 ? 5.259 13.011 14.856 1.00 98.31 156 ALA A N 1
ATOM 1220 C CA . ALA A 1 156 ? 6.545 13.513 15.314 1.00 98.31 156 ALA A CA 1
ATOM 1221 C C . ALA A 1 156 ? 7.609 13.446 14.201 1.00 98.31 156 ALA A C 1
ATOM 1223 O O . ALA A 1 156 ? 8.282 14.446 13.936 1.00 98.31 156 ALA A O 1
ATOM 1224 N N . ALA A 1 157 ? 7.696 12.326 13.473 1.00 97.81 157 ALA A N 1
ATOM 1225 C CA . ALA A 1 157 ? 8.579 12.197 12.312 1.00 97.81 157 ALA A CA 1
ATOM 1226 C C . ALA A 1 157 ? 8.225 13.204 11.201 1.00 97.81 157 ALA A C 1
ATOM 1228 O O . ALA A 1 157 ? 9.108 13.849 10.630 1.00 97.81 157 ALA A O 1
ATOM 1229 N N . ARG A 1 158 ? 6.928 13.417 10.919 1.00 96.81 158 ARG A N 1
ATOM 1230 C CA . ARG A 1 158 ? 6.475 14.394 9.911 1.00 96.81 158 ARG A CA 1
ATOM 1231 C C . ARG A 1 158 ? 6.835 15.831 10.285 1.00 96.81 158 ARG A C 1
ATOM 1233 O O . ARG A 1 158 ? 7.215 16.591 9.395 1.00 96.81 158 ARG A O 1
ATOM 1240 N N . LEU A 1 159 ? 6.746 16.198 11.563 1.00 97.06 159 LEU A N 1
ATOM 1241 C CA . LEU A 1 159 ? 7.145 17.520 12.054 1.00 97.06 159 LEU A CA 1
ATOM 1242 C C . LEU A 1 159 ? 8.663 17.729 11.963 1.00 97.06 159 LEU A C 1
ATOM 1244 O O . LEU A 1 159 ? 9.105 18.809 11.575 1.00 97.06 159 LEU A O 1
ATOM 1248 N N . ARG A 1 160 ? 9.455 16.682 12.230 1.00 97.44 160 ARG A N 1
ATOM 1249 C CA . ARG A 1 160 ? 10.921 16.700 12.082 1.00 97.44 160 ARG A CA 1
ATOM 1250 C C . ARG A 1 160 ? 11.414 16.538 10.639 1.00 97.44 160 ARG A C 1
ATOM 1252 O O . ARG A 1 160 ? 12.601 16.699 10.385 1.00 97.44 160 ARG A O 1
ATOM 1259 N N . LYS A 1 161 ? 10.510 16.288 9.681 1.00 94.88 161 LYS A N 1
ATOM 1260 C CA . LYS A 1 161 ? 10.819 15.985 8.266 1.00 94.88 161 LYS A CA 1
ATOM 1261 C C . LYS A 1 161 ? 11.691 14.732 8.092 1.00 94.88 161 LYS A C 1
ATOM 1263 O O . LYS A 1 161 ? 12.485 14.649 7.160 1.00 94.88 161 LYS A O 1
ATOM 1268 N N . GLU A 1 162 ? 11.505 13.758 8.970 1.00 94.62 162 GLU A N 1
ATOM 1269 C CA . GLU A 1 162 ? 12.188 12.468 8.946 1.00 94.62 162 GLU A CA 1
ATOM 1270 C C . GLU A 1 162 ? 11.352 11.405 8.221 1.00 94.62 162 GLU A C 1
ATOM 1272 O O . GLU A 1 162 ? 10.148 11.570 7.975 1.00 94.62 162 GLU A O 1
ATOM 1277 N N . THR A 1 163 ? 11.997 10.284 7.900 1.00 89.88 163 THR A N 1
ATOM 1278 C CA . THR A 1 163 ? 11.294 9.060 7.515 1.00 89.88 163 THR A CA 1
ATOM 1279 C C . THR A 1 163 ? 10.558 8.524 8.739 1.00 89.88 163 THR A C 1
ATOM 1281 O O . THR A 1 163 ? 11.178 8.214 9.749 1.00 89.88 163 THR A O 1
ATOM 1284 N N . GLY A 1 164 ? 9.231 8.456 8.657 1.00 93.19 164 GLY A N 1
ATOM 1285 C CA . GLY A 1 164 ? 8.391 7.899 9.716 1.00 93.19 164 GLY A CA 1
ATOM 1286 C C . GLY A 1 164 ? 8.083 6.412 9.513 1.00 93.19 164 GLY A C 1
ATOM 1287 O O . GLY A 1 164 ? 8.459 5.837 8.489 1.00 93.19 164 GLY A O 1
ATOM 1288 N N . PRO A 1 165 ? 7.297 5.813 10.421 1.00 96.12 165 PRO A N 1
ATOM 1289 C CA . PRO A 1 165 ? 6.958 4.388 10.408 1.00 96.12 165 PRO A CA 1
ATOM 1290 C C . PRO A 1 165 ? 5.948 3.994 9.311 1.00 96.12 165 PRO A C 1
ATOM 1292 O O . PRO A 1 165 ? 5.484 2.859 9.271 1.00 96.12 165 PRO A O 1
ATOM 1295 N N . ALA A 1 166 ? 5.562 4.921 8.427 1.00 97.12 166 ALA A N 1
ATOM 1296 C CA . ALA A 1 166 ? 4.555 4.717 7.388 1.00 97.12 166 ALA A CA 1
ATOM 1297 C C . ALA A 1 166 ? 5.209 4.681 5.993 1.00 97.12 166 ALA A C 1
ATOM 1299 O O . ALA A 1 166 ? 5.439 5.749 5.409 1.00 97.12 166 ALA A O 1
ATOM 1300 N N . PRO A 1 167 ? 5.489 3.490 5.424 1.00 96.69 167 PRO A N 1
ATOM 1301 C CA . PRO A 1 167 ? 6.107 3.383 4.108 1.00 96.69 167 PRO A CA 1
ATOM 1302 C C . PRO A 1 167 ? 5.211 3.978 3.018 1.00 96.69 167 PRO A C 1
ATOM 1304 O O . PRO A 1 167 ? 3.981 3.967 3.118 1.00 96.69 167 PRO A O 1
ATOM 1307 N N . LEU A 1 168 ? 5.823 4.494 1.956 1.00 95.56 168 LEU A N 1
ATOM 1308 C CA . LEU A 1 168 ? 5.127 5.100 0.820 1.00 95.56 168 LEU A CA 1
ATOM 1309 C C . LEU A 1 168 ? 5.432 4.324 -0.452 1.00 95.56 168 LEU A C 1
ATOM 1311 O O . LEU A 1 168 ? 6.537 3.816 -0.613 1.00 95.56 168 LEU A O 1
ATOM 1315 N N . ALA A 1 169 ? 4.469 4.298 -1.376 1.00 93.50 169 ALA A N 1
ATOM 1316 C CA . ALA A 1 169 ? 4.620 3.646 -2.679 1.00 93.50 169 ALA A CA 1
ATOM 1317 C C . ALA A 1 169 ? 5.132 2.195 -2.565 1.00 93.50 169 ALA A C 1
ATOM 1319 O O . ALA A 1 169 ? 6.034 1.778 -3.293 1.00 93.50 169 ALA A O 1
ATOM 1320 N N . ALA A 1 170 ? 4.557 1.433 -1.635 1.00 94.50 170 ALA A N 1
ATOM 1321 C CA . ALA A 1 170 ? 4.984 0.072 -1.341 1.00 94.50 170 ALA A CA 1
ATOM 1322 C C . ALA A 1 170 ? 3.800 -0.825 -0.969 1.00 94.50 170 ALA A C 1
ATOM 1324 O O . ALA A 1 170 ? 2.833 -0.377 -0.351 1.00 94.50 170 ALA A O 1
ATOM 1325 N N . ALA A 1 171 ? 3.874 -2.097 -1.348 1.00 96.50 171 ALA A N 1
ATOM 1326 C CA . ALA A 1 171 ? 3.002 -3.134 -0.823 1.00 96.50 171 ALA A CA 1
ATOM 1327 C C . ALA A 1 171 ? 3.442 -3.478 0.604 1.00 96.50 171 ALA A C 1
ATOM 1329 O O . ALA A 1 171 ? 4.623 -3.726 0.838 1.00 96.50 171 ALA A O 1
ATOM 1330 N N . LEU A 1 172 ? 2.504 -3.443 1.548 1.00 97.94 172 LEU A N 1
ATOM 1331 C CA . LEU A 1 172 ? 2.801 -3.578 2.976 1.00 97.94 172 LEU A CA 1
ATOM 1332 C C . LEU A 1 172 ? 2.455 -4.958 3.538 1.00 97.94 172 LEU A C 1
ATOM 1334 O O . LEU A 1 172 ? 2.949 -5.336 4.594 1.00 97.94 172 LEU A O 1
ATOM 1338 N N . GLY A 1 173 ? 1.560 -5.677 2.870 1.00 97.81 173 GLY A N 1
ATOM 1339 C CA . GLY A 1 173 ? 0.997 -6.917 3.375 1.00 97.81 173 GLY A CA 1
ATOM 1340 C C . GLY A 1 173 ? -0.180 -7.387 2.539 1.00 97.81 173 GLY A C 1
ATOM 1341 O O . GLY A 1 173 ? -0.493 -6.823 1.483 1.00 97.81 173 GLY A O 1
ATOM 1342 N N . THR A 1 174 ? -0.868 -8.404 3.040 1.00 98.12 174 THR A N 1
ATOM 1343 C CA . THR A 1 174 ? -2.121 -8.898 2.469 1.00 98.12 174 THR A CA 1
ATOM 1344 C C . THR A 1 174 ? -3.252 -8.876 3.485 1.00 98.12 174 THR A C 1
ATOM 1346 O O . THR A 1 174 ? -3.024 -8.859 4.691 1.00 98.12 174 THR A O 1
ATOM 1349 N N . ALA A 1 175 ? -4.483 -8.892 2.987 1.00 98.31 175 ALA A N 1
ATOM 1350 C CA . ALA A 1 175 ? -5.687 -9.079 3.784 1.00 98.31 175 ALA A CA 1
ATOM 1351 C C . ALA A 1 175 ? -6.754 -9.796 2.948 1.00 98.31 175 ALA A C 1
ATOM 1353 O O . ALA A 1 175 ? -6.771 -9.685 1.720 1.00 98.31 175 ALA A O 1
ATOM 1354 N N . VAL A 1 176 ? -7.659 -10.514 3.603 1.00 98.38 176 VAL A N 1
ATOM 1355 C CA . VAL A 1 176 ? -8.876 -11.059 2.998 1.00 98.38 176 VAL A CA 1
ATOM 1356 C C . VAL A 1 176 ? -9.927 -9.959 2.907 1.00 98.38 176 VAL A C 1
ATOM 1358 O O . VAL A 1 176 ? -10.305 -9.353 3.914 1.00 98.38 176 VAL A O 1
ATOM 1361 N N . LEU A 1 177 ? -10.404 -9.712 1.686 1.00 98.25 177 LEU A N 1
ATOM 1362 C CA . LEU A 1 177 ? -11.420 -8.710 1.390 1.00 98.25 177 LEU A CA 1
ATOM 1363 C C . LEU A 1 177 ? -12.820 -9.278 1.651 1.00 98.25 177 LEU A C 1
ATOM 1365 O O . LEU A 1 177 ? -13.262 -10.201 0.972 1.00 98.25 177 LEU A O 1
ATOM 1369 N N . GLY A 1 178 ? -13.528 -8.721 2.627 1.00 97.19 178 GLY A N 1
ATOM 1370 C CA . GLY A 1 178 ? -14.889 -9.127 2.970 1.00 97.19 178 GLY A CA 1
ATOM 1371 C C . GLY A 1 178 ? -15.963 -8.520 2.067 1.00 97.19 178 GLY A C 1
ATOM 1372 O O . GLY A 1 178 ? -15.698 -7.696 1.189 1.00 97.19 178 GLY A O 1
ATOM 1373 N N . GLU A 1 179 ? -17.211 -8.913 2.316 1.00 95.88 179 GLU A N 1
ATOM 1374 C CA . GLU A 1 179 ? -18.367 -8.311 1.657 1.00 95.88 179 GLU A CA 1
ATOM 1375 C C . GLU A 1 179 ? -18.542 -6.842 2.092 1.00 95.88 179 GLU A C 1
ATOM 1377 O O . GLU A 1 179 ? -18.591 -6.574 3.297 1.00 95.88 179 GLU A O 1
ATOM 1382 N N . PRO A 1 180 ? -18.643 -5.882 1.149 1.00 93.94 180 PRO A N 1
ATOM 1383 C CA . PRO A 1 180 ? -18.923 -4.489 1.472 1.00 93.94 180 PRO A CA 1
ATOM 1384 C C . PRO A 1 180 ? -20.257 -4.323 2.181 1.00 93.94 180 PRO A C 1
ATOM 1386 O O . PRO A 1 180 ? -21.286 -4.797 1.695 1.00 93.94 180 PRO A O 1
ATOM 1389 N N . ARG A 1 181 ? -20.245 -3.555 3.265 1.00 91.31 181 ARG A N 1
ATOM 1390 C CA . ARG A 1 181 ? -21.431 -3.227 4.058 1.00 91.31 181 ARG A CA 1
ATOM 1391 C C . ARG A 1 181 ? -21.705 -1.732 3.988 1.00 91.31 181 ARG A C 1
ATOM 1393 O O . ARG A 1 181 ? -20.761 -0.941 3.903 1.00 91.31 181 ARG A O 1
ATOM 1400 N N . ASN A 1 182 ? -22.976 -1.343 3.999 1.00 85.94 182 ASN A N 1
ATOM 1401 C CA . ASN A 1 182 ? -23.334 0.068 4.089 1.00 85.94 182 ASN A CA 1
ATOM 1402 C C . ASN A 1 182 ? -22.933 0.598 5.477 1.00 85.94 182 ASN A C 1
ATOM 1404 O O . ASN A 1 182 ? -23.101 -0.100 6.478 1.00 85.94 182 ASN A O 1
ATOM 1408 N N . CYS A 1 183 ? -22.369 1.806 5.544 1.00 78.38 183 CYS A N 1
ATOM 1409 C CA . CYS A 1 183 ? -22.008 2.409 6.825 1.00 78.38 183 CYS A CA 1
ATOM 1410 C C . CYS A 1 183 ? -23.228 2.641 7.733 1.00 78.38 183 CYS A C 1
ATOM 1412 O O . CYS A 1 183 ? -23.081 2.514 8.944 1.00 78.38 183 CYS A O 1
ATOM 1414 N N . LEU A 1 184 ? -24.412 2.920 7.174 1.00 71.50 184 LEU A N 1
ATOM 1415 C CA . LEU A 1 184 ? -25.654 3.067 7.944 1.00 71.50 184 LEU A CA 1
ATOM 1416 C C . LEU A 1 184 ? -25.989 1.792 8.725 1.00 71.50 184 LEU A C 1
ATOM 1418 O O . LEU A 1 184 ? -26.332 1.866 9.899 1.00 71.50 184 LEU A O 1
ATOM 1422 N N . ASP A 1 185 ? -25.808 0.628 8.101 1.00 67.69 185 ASP A N 1
ATOM 1423 C CA . ASP A 1 185 ? -26.112 -0.668 8.720 1.00 67.69 185 ASP A CA 1
ATOM 1424 C C . ASP A 1 185 ? -25.063 -1.083 9.766 1.00 67.69 185 ASP A C 1
ATOM 1426 O O . ASP A 1 185 ? -25.334 -1.899 10.643 1.00 67.69 185 ASP A O 1
ATOM 1430 N N . LEU A 1 186 ? -23.837 -0.557 9.661 1.00 64.81 186 LEU A N 1
ATOM 1431 C CA . LEU A 1 186 ? -22.708 -0.922 10.522 1.00 64.81 186 LEU A CA 1
ATOM 1432 C C . LEU A 1 186 ? -22.576 -0.068 11.782 1.00 64.81 186 LEU A C 1
ATOM 1434 O O . LEU A 1 186 ? -22.017 -0.537 12.770 1.00 64.81 186 LEU A O 1
ATOM 1438 N N . PHE A 1 187 ? -23.035 1.179 11.731 1.00 62.22 187 PHE A N 1
ATOM 1439 C CA . PHE A 1 187 ? -22.784 2.190 12.758 1.00 62.22 187 PHE A CA 1
ATOM 1440 C C . PHE A 1 187 ? -24.078 2.730 13.371 1.00 62.22 187 PHE A C 1
ATOM 1442 O O . PHE A 1 187 ? -24.141 3.894 13.756 1.00 62.22 187 PHE A O 1
ATOM 1449 N N . VAL A 1 188 ? -25.099 1.872 13.484 1.00 55.44 188 VAL A N 1
ATOM 1450 C CA . VAL A 1 188 ? -26.417 2.214 14.051 1.00 55.44 188 VAL A CA 1
ATOM 1451 C C . VAL A 1 188 ? -26.299 2.885 15.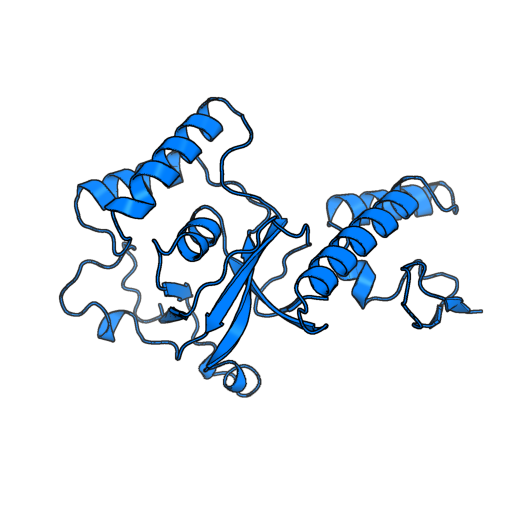433 1.00 55.44 188 VAL A C 1
ATOM 1453 O O . VAL A 1 188 ? -27.078 3.785 15.723 1.00 55.44 188 VAL A O 1
ATOM 1456 N N . ASP A 1 189 ? -25.269 2.537 16.219 1.00 47.94 189 ASP A N 1
ATOM 1457 C CA . ASP A 1 189 ? -25.050 3.032 17.589 1.00 47.94 189 ASP A CA 1
ATOM 1458 C C . ASP A 1 189 ? -23.651 3.639 17.839 1.00 47.94 189 ASP A C 1
ATOM 1460 O O . ASP A 1 189 ? -23.244 3.821 18.987 1.00 47.94 189 ASP A O 1
ATOM 1464 N N . THR A 1 190 ? -22.841 3.919 16.811 1.00 48.56 190 THR A N 1
ATOM 1465 C CA . THR A 1 190 ? -21.461 4.412 17.020 1.00 48.56 190 THR A CA 1
ATOM 1466 C C . THR A 1 190 ? -21.109 5.493 16.015 1.00 48.56 190 THR A C 1
ATOM 1468 O O . THR A 1 190 ? -21.259 5.297 14.815 1.00 48.56 190 THR A O 1
ATOM 1471 N N . VAL A 1 191 ? -20.626 6.640 16.498 1.00 48.56 191 VAL A N 1
ATOM 1472 C CA . VAL A 1 191 ? -20.189 7.762 15.658 1.00 48.56 191 VAL A CA 1
ATOM 1473 C C . VAL A 1 191 ? -19.037 7.278 14.776 1.00 48.56 191 VAL A C 1
ATOM 1475 O O . VAL A 1 191 ? -17.908 7.101 15.228 1.00 48.56 191 VAL A O 1
ATOM 1478 N N . ALA A 1 192 ? -19.355 6.963 13.521 1.00 49.81 192 ALA A N 1
ATOM 1479 C CA . ALA A 1 192 ? -18.395 6.458 12.559 1.00 49.81 192 ALA A CA 1
ATOM 1480 C C . ALA A 1 192 ? -17.326 7.514 12.271 1.00 49.81 192 ALA A C 1
ATOM 1482 O O . ALA A 1 192 ? -17.588 8.715 12.251 1.00 49.81 192 ALA A O 1
ATOM 1483 N N . ASP A 1 193 ? -16.134 7.028 11.941 1.00 50.81 193 ASP A N 1
ATOM 1484 C CA . ASP A 1 193 ? -14.887 7.767 11.757 1.00 50.81 193 ASP A CA 1
ATOM 1485 C C . ASP A 1 193 ? -14.847 8.736 10.550 1.00 50.81 193 ASP A C 1
ATOM 1487 O O . ASP A 1 193 ? -13.795 9.082 10.008 1.00 50.81 193 ASP A O 1
ATOM 1491 N N . SER A 1 194 ? -15.983 9.311 10.167 1.00 45.22 194 SER A N 1
ATOM 1492 C CA . SER A 1 194 ? -16.070 10.442 9.258 1.00 45.22 194 SER A CA 1
ATOM 1493 C C . SER A 1 194 ? -17.316 11.265 9.572 1.00 45.22 194 SER A C 1
ATOM 1495 O O . SER A 1 194 ? -18.398 10.704 9.702 1.00 45.22 194 SER A O 1
ATOM 1497 N N . THR A 1 195 ? -17.210 12.592 9.538 1.00 41.34 195 THR A N 1
ATOM 1498 C CA . THR A 1 195 ? -18.326 13.557 9.413 1.00 41.34 195 THR A CA 1
ATOM 1499 C C . THR A 1 195 ? -19.084 13.420 8.072 1.00 41.34 195 THR A C 1
ATOM 1501 O O . THR A 1 195 ? -19.540 14.383 7.463 1.00 41.34 195 THR A O 1
ATOM 1504 N N . ARG A 1 196 ? -19.169 12.190 7.561 1.00 47.44 196 ARG A N 1
ATOM 1505 C CA . ARG A 1 196 ? -19.677 11.749 6.267 1.00 47.44 196 ARG A CA 1
ATOM 1506 C C . ARG A 1 196 ? -20.382 10.408 6.444 1.00 47.44 196 ARG A C 1
ATOM 1508 O O . ARG A 1 196 ? -20.041 9.447 5.750 1.00 47.44 196 ARG A O 1
ATOM 1515 N N . ILE A 1 197 ? -21.378 10.328 7.325 1.00 48.22 197 ILE A N 1
ATOM 1516 C CA . ILE A 1 197 ? -22.457 9.360 7.090 1.00 48.22 197 ILE A CA 1
ATOM 1517 C C . ILE A 1 197 ? -23.220 9.879 5.866 1.00 48.22 197 ILE A C 1
ATOM 1519 O O . ILE A 1 197 ? -24.246 10.537 5.939 1.00 48.22 197 ILE A O 1
ATOM 1523 N N . ASP A 1 198 ? -22.564 9.704 4.730 1.00 51.09 198 ASP A N 1
ATOM 1524 C CA . ASP A 1 198 ? -23.094 9.827 3.399 1.00 51.09 198 ASP A CA 1
ATOM 1525 C C . ASP A 1 198 ? -23.664 8.441 3.114 1.00 51.09 198 ASP A C 1
ATOM 1527 O O . ASP A 1 198 ? -22.948 7.443 3.264 1.00 51.09 198 ASP A O 1
ATOM 1531 N N . GLU A 1 199 ? -24.939 8.371 2.737 1.00 52.12 199 GLU A N 1
ATOM 1532 C CA . GLU A 1 199 ? -25.655 7.130 2.402 1.00 52.12 199 GLU A CA 1
ATOM 1533 C C . GLU A 1 199 ? -24.911 6.291 1.337 1.00 52.12 199 GLU A C 1
ATOM 1535 O O . GLU A 1 199 ? -25.211 5.117 1.111 1.00 52.12 199 GLU A O 1
ATOM 1540 N N . HIS A 1 200 ? -23.899 6.884 0.695 1.00 62.31 200 HIS A N 1
ATOM 1541 C CA . HIS A 1 200 ? -23.053 6.292 -0.327 1.00 62.31 200 HIS A CA 1
ATOM 1542 C C . HIS A 1 200 ? -21.670 5.820 0.160 1.00 62.31 200 HIS A C 1
ATOM 1544 O O . HIS A 1 200 ? -20.824 5.499 -0.680 1.00 62.31 200 HIS A O 1
ATOM 1550 N N . MET A 1 201 ? -21.388 5.768 1.469 1.00 83.44 201 MET A N 1
ATOM 1551 C CA . MET A 1 201 ? -20.133 5.206 1.991 1.00 83.44 201 MET A CA 1
ATOM 1552 C C . MET A 1 201 ? -20.280 3.734 2.400 1.00 83.44 201 MET A C 1
ATOM 1554 O O . MET A 1 201 ? -21.154 3.359 3.177 1.00 83.44 201 MET A O 1
ATOM 1558 N N . TYR A 1 202 ? -19.376 2.901 1.887 1.00 89.00 202 TYR A N 1
ATOM 1559 C CA . TYR A 1 202 ? -19.314 1.470 2.154 1.00 89.00 202 TYR A CA 1
ATOM 1560 C C . TYR A 1 202 ? -18.046 1.132 2.928 1.00 89.00 202 TYR A C 1
ATOM 1562 O O . TYR A 1 202 ? -16.948 1.542 2.537 1.00 89.00 202 TYR A O 1
ATOM 1570 N N . ALA A 1 203 ? -18.196 0.339 3.984 1.00 92.12 203 ALA A N 1
ATOM 1571 C CA . ALA A 1 203 ? -17.089 -0.268 4.702 1.00 92.12 203 ALA A CA 1
ATOM 1572 C C . ALA A 1 203 ? -16.732 -1.596 4.034 1.00 92.12 203 ALA A C 1
ATOM 1574 O O . ALA A 1 203 ? -17.583 -2.470 3.861 1.00 92.12 203 ALA A O 1
ATOM 1575 N N . TRP A 1 204 ? -15.479 -1.747 3.631 1.00 95.25 204 TRP A N 1
ATOM 1576 C CA . TRP A 1 204 ? -14.940 -2.975 3.064 1.00 95.25 204 TRP A CA 1
ATOM 1577 C C . TRP A 1 204 ? -14.124 -3.665 4.158 1.00 95.25 204 TRP A C 1
ATOM 1579 O O . TRP A 1 204 ? -13.061 -3.148 4.514 1.00 95.25 204 TRP A O 1
ATOM 1589 N N . PRO A 1 205 ? -14.606 -4.783 4.731 1.00 96.56 205 PRO A N 1
ATOM 1590 C CA . PRO A 1 205 ? -13.868 -5.496 5.764 1.00 96.56 205 PRO A CA 1
ATOM 1591 C C . PRO A 1 205 ? -12.526 -5.987 5.224 1.00 96.56 205 PRO A C 1
ATOM 1593 O O . PRO A 1 205 ? -12.466 -6.582 4.146 1.00 96.56 205 PRO A O 1
ATOM 1596 N N . LEU A 1 206 ? -11.462 -5.743 5.980 1.00 97.62 206 LEU A N 1
ATOM 1597 C CA . LEU A 1 206 ? -10.129 -6.275 5.735 1.00 97.62 206 LEU A CA 1
ATOM 1598 C C . LEU A 1 206 ? -9.780 -7.167 6.923 1.00 97.62 206 LEU A C 1
ATOM 1600 O O . LEU A 1 206 ? -9.565 -6.694 8.035 1.00 97.62 206 LEU A O 1
ATOM 1604 N N . THR A 1 207 ? -9.800 -8.473 6.686 1.00 96.81 207 THR A N 1
ATOM 1605 C CA . THR A 1 207 ? -9.646 -9.511 7.718 1.00 96.81 207 THR A CA 1
ATOM 1606 C C . THR A 1 207 ? -8.416 -10.361 7.434 1.00 96.81 207 THR A C 1
ATOM 1608 O O . THR A 1 207 ? -7.879 -10.282 6.332 1.00 96.81 207 THR A O 1
ATOM 1611 N N . ASP A 1 208 ? -7.957 -11.157 8.406 1.00 97.56 208 ASP A N 1
ATOM 1612 C CA . ASP A 1 208 ? -6.766 -12.015 8.258 1.00 97.56 208 ASP A CA 1
ATOM 1613 C C . ASP A 1 208 ? -5.584 -11.254 7.624 1.00 97.56 208 ASP A C 1
ATOM 1615 O O . ASP A 1 208 ? -5.078 -11.572 6.536 1.00 97.56 208 ASP A O 1
ATOM 1619 N N . VAL A 1 209 ? -5.253 -10.142 8.288 1.00 97.88 209 VAL A N 1
ATOM 1620 C CA . VAL A 1 209 ? -4.193 -9.219 7.898 1.00 97.88 209 VAL A CA 1
ATOM 1621 C C . VAL A 1 209 ? -2.842 -9.873 8.162 1.00 97.88 209 VAL A C 1
ATOM 1623 O O . VAL A 1 209 ? -2.564 -10.323 9.270 1.00 97.88 209 VAL A O 1
ATOM 1626 N N . GLN A 1 210 ? -1.992 -9.886 7.140 1.00 97.50 210 GLN A N 1
ATOM 1627 C CA . GLN A 1 210 ? -0.647 -10.448 7.187 1.00 97.50 210 GLN A CA 1
ATOM 1628 C C . GLN A 1 210 ? 0.330 -9.412 6.638 1.00 97.50 210 GLN A C 1
ATOM 1630 O O . GLN A 1 210 ? 0.430 -9.223 5.422 1.00 97.50 210 GLN A O 1
ATOM 1635 N N . ALA A 1 211 ? 1.011 -8.708 7.542 1.00 97.31 211 ALA A N 1
ATOM 1636 C CA . ALA A 1 211 ? 2.048 -7.752 7.180 1.00 97.31 211 ALA A CA 1
ATOM 1637 C C . ALA A 1 211 ? 3.257 -8.476 6.572 1.00 97.31 211 ALA A C 1
ATOM 1639 O O . ALA A 1 211 ? 3.624 -9.573 6.997 1.00 97.31 211 ALA A O 1
ATOM 1640 N N . PHE A 1 212 ? 3.880 -7.858 5.574 1.00 96.25 212 PHE A N 1
ATOM 1641 C CA . PHE A 1 212 ? 5.157 -8.328 5.055 1.00 96.25 212 PHE A CA 1
ATOM 1642 C C . PHE A 1 212 ? 6.280 -7.991 6.041 1.00 96.25 212 PHE A C 1
ATOM 1644 O O . PHE A 1 212 ? 6.188 -6.969 6.724 1.00 96.25 212 PHE A O 1
ATOM 1651 N N . PRO A 1 213 ? 7.346 -8.812 6.107 1.00 93.44 213 PRO A N 1
ATOM 1652 C CA . PRO A 1 213 ? 8.502 -8.506 6.946 1.00 93.44 213 PRO A CA 1
ATOM 1653 C C . PRO A 1 213 ? 9.166 -7.192 6.523 1.00 93.44 213 PRO A C 1
ATOM 1655 O O . PRO A 1 213 ? 9.590 -6.420 7.372 1.00 93.44 213 PRO A O 1
ATOM 1658 N N . GLU A 1 214 ? 9.195 -6.924 5.216 1.00 93.00 214 GLU A N 1
ATOM 1659 C CA . GLU A 1 214 ? 9.670 -5.675 4.630 1.00 93.00 214 GLU A CA 1
ATOM 1660 C C . GLU A 1 214 ? 8.692 -5.206 3.539 1.00 93.00 214 GLU A C 1
ATOM 1662 O O . GLU A 1 214 ? 8.183 -6.037 2.773 1.00 93.00 214 GLU A O 1
ATOM 1667 N N . PRO A 1 215 ? 8.420 -3.893 3.417 1.00 94.81 215 PRO A N 1
ATOM 1668 C CA . PRO A 1 215 ? 7.592 -3.363 2.341 1.00 94.81 215 PRO A CA 1
ATOM 1669 C C . PRO A 1 215 ? 8.208 -3.634 0.964 1.00 94.81 215 PRO A C 1
ATOM 1671 O O . PRO A 1 215 ? 9.397 -3.405 0.752 1.00 94.81 215 PRO A O 1
ATOM 1674 N N . ILE A 1 216 ? 7.387 -4.031 -0.011 1.00 93.12 216 ILE A N 1
ATOM 1675 C CA . ILE A 1 216 ? 7.840 -4.238 -1.394 1.00 93.12 216 ILE A CA 1
ATOM 1676 C C . ILE A 1 216 ? 7.579 -2.959 -2.199 1.00 93.12 216 ILE A C 1
ATOM 1678 O O . ILE A 1 216 ? 6.410 -2.615 -2.408 1.00 93.12 216 ILE A O 1
ATOM 1682 N N . PRO A 1 217 ? 8.612 -2.242 -2.683 1.00 90.25 217 PRO A N 1
ATOM 1683 C CA . PRO A 1 217 ? 8.419 -1.041 -3.491 1.00 90.25 217 PRO A CA 1
ATOM 1684 C C . PRO A 1 217 ? 7.605 -1.340 -4.753 1.00 90.25 217 PRO A C 1
ATOM 1686 O O . PRO A 1 217 ? 7.933 -2.249 -5.510 1.00 90.25 217 PRO A O 1
ATOM 1689 N N . ALA A 1 218 ? 6.546 -0.569 -4.996 1.00 88.81 218 ALA A N 1
ATOM 1690 C CA . ALA A 1 218 ? 5.700 -0.743 -6.173 1.00 88.81 218 ALA A CA 1
ATOM 1691 C C . ALA A 1 218 ? 4.922 0.534 -6.507 1.00 88.81 218 ALA A C 1
ATOM 1693 O O . ALA A 1 218 ? 4.422 1.241 -5.627 1.00 88.81 218 ALA A O 1
ATOM 1694 N N . ALA A 1 219 ? 4.738 0.809 -7.797 1.00 86.94 219 ALA A N 1
ATOM 1695 C CA . ALA A 1 219 ? 3.816 1.850 -8.230 1.00 86.94 219 ALA A CA 1
ATOM 1696 C C . ALA A 1 219 ? 2.357 1.431 -7.950 1.00 86.94 219 ALA A C 1
ATOM 1698 O O . ALA A 1 219 ? 1.911 0.373 -8.381 1.00 86.94 219 ALA A O 1
ATOM 1699 N N . GLY A 1 220 ? 1.603 2.278 -7.243 1.00 90.06 220 GLY A N 1
ATOM 1700 C CA . GLY A 1 220 ? 0.169 2.065 -7.015 1.00 90.06 220 GLY A CA 1
ATOM 1701 C C . GLY A 1 220 ? -0.692 2.465 -8.216 1.00 90.06 220 GLY A C 1
ATOM 1702 O O . GLY A 1 220 ? -0.251 3.216 -9.091 1.00 90.06 220 GLY A O 1
ATOM 1703 N N . ALA A 1 221 ? -1.952 2.029 -8.228 1.00 90.88 221 ALA A N 1
ATOM 1704 C CA . ALA A 1 221 ? -2.926 2.398 -9.255 1.00 90.88 221 ALA A CA 1
ATOM 1705 C C . ALA A 1 221 ? -4.329 2.639 -8.671 1.00 90.88 221 ALA A C 1
ATOM 1707 O O . ALA A 1 221 ? -4.633 2.264 -7.538 1.00 90.88 221 ALA A O 1
ATOM 1708 N N . GLN A 1 222 ? -5.193 3.303 -9.446 1.00 90.06 222 GLN A N 1
ATOM 1709 C CA . GLN A 1 222 ? -6.588 3.527 -9.064 1.00 90.06 222 GLN A CA 1
ATOM 1710 C C . GLN A 1 222 ? -7.421 2.247 -9.206 1.00 90.06 222 GLN A C 1
ATOM 1712 O O . GLN A 1 222 ? -7.297 1.519 -10.189 1.00 90.06 222 GLN A O 1
ATOM 1717 N N . GLY A 1 223 ? -8.326 2.021 -8.250 1.00 92.38 223 GLY A N 1
ATOM 1718 C CA . GLY A 1 223 ? -9.151 0.813 -8.201 1.00 92.38 223 GLY A CA 1
ATOM 1719 C C . GLY A 1 223 ? -8.343 -0.440 -7.854 1.00 92.38 223 GLY A C 1
ATOM 1720 O O . GLY A 1 223 ? -7.247 -0.348 -7.306 1.00 92.38 223 GLY A O 1
ATOM 1721 N N . PHE A 1 224 ? -8.900 -1.612 -8.162 1.00 95.50 224 PHE A N 1
ATOM 1722 C CA . PHE A 1 224 ? -8.171 -2.874 -8.043 1.00 95.50 224 PHE A CA 1
ATOM 1723 C C . PHE A 1 224 ? -7.240 -3.063 -9.233 1.00 95.50 224 PHE A C 1
ATOM 1725 O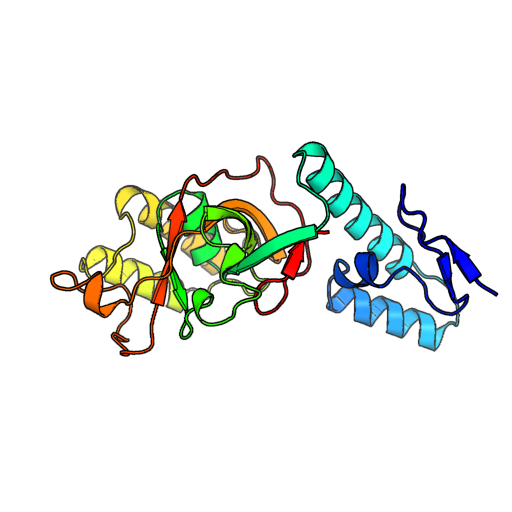 O . PHE A 1 224 ? -7.675 -3.037 -10.387 1.00 95.50 224 PHE A O 1
ATOM 1732 N N . TRP A 1 225 ? -5.976 -3.342 -8.954 1.00 94.12 225 TRP A N 1
ATOM 1733 C CA . TRP A 1 225 ? -4.950 -3.574 -9.966 1.00 94.12 225 TRP A CA 1
ATOM 1734 C C . TRP A 1 225 ? -4.238 -4.901 -9.719 1.00 94.12 225 TRP A C 1
ATOM 1736 O O . TRP A 1 225 ? -4.466 -5.555 -8.707 1.00 94.12 225 TRP A O 1
ATOM 1746 N N . ASN A 1 226 ? -3.457 -5.355 -10.694 1.00 91.50 226 ASN A N 1
ATOM 1747 C CA . ASN A 1 226 ? -2.708 -6.603 -10.589 1.00 91.50 226 ASN A CA 1
ATOM 1748 C C . ASN A 1 226 ? -1.330 -6.290 -10.009 1.00 91.50 226 ASN A C 1
ATOM 1750 O O . ASN A 1 226 ? -0.559 -5.593 -10.665 1.00 91.50 226 ASN A O 1
ATOM 1754 N N . PHE A 1 227 ? -1.036 -6.812 -8.823 1.00 89.38 227 PHE A N 1
ATOM 1755 C CA . PHE A 1 227 ? 0.308 -6.838 -8.270 1.00 89.38 227 PHE A CA 1
ATOM 1756 C C . PHE A 1 227 ? 1.128 -7.845 -9.065 1.00 89.38 227 PHE A C 1
ATOM 1758 O O . PHE A 1 227 ? 0.917 -9.057 -8.986 1.00 89.38 227 PHE A O 1
ATOM 1765 N N . THR A 1 228 ? 1.983 -7.320 -9.923 1.00 76.56 228 THR A N 1
ATOM 1766 C CA . THR A 1 228 ? 2.943 -8.073 -10.726 1.00 76.56 228 THR A CA 1
ATOM 1767 C C . THR A 1 228 ? 4.307 -7.594 -10.323 1.00 76.56 228 THR A C 1
ATOM 1769 O O . THR A 1 228 ? 4.390 -6.354 -10.170 1.00 76.56 228 THR A O 1
#

Secondary structure (DSSP, 8-state):
-EEE-SSTT---EEETT-SS-HHHHHHS-HHHHHHHHHHHHHHSS--HHHHHHHHHHHHHHHHHHHTTPPTTEEEEEE-TTHHHHHHTTS--EEEESS-GGGSHHHHTTTT-EEEEEE-SSPPPHHHHHHHHHHHHHT---S-HHHHHHHHHHHHHHHHHT---SS-SSEEEEEEEE---EEHHHH-TTS--SSS---TT-EEEEEEEEEEEEEEEE----SSEEEE-